Protein AF-A0A399ZVA6-F1 (afdb_monomer_lite)

Secondary structure (DSSP, 8-state):
---PPPTT-TTTT-B-GGG---SB-TT-PBPP-SS-B-SSS-------SS-SSS-HHHHHTSHHHH-SS-SSS-GGG-TTEEEEE-TTT--EEEEE--TT-EEEEEEEEPPP--SS--S-B-TT-EEEEEEESPPTT-EEEEEEEESS-----EEEEEE-SSTTS-SEEEE-B--SSSEEEE-SS-EEEEEETTSTTSTT---SSEEEEEEEEEB---PPPEEEES-S-----TTSEEEEEEEEE-SS--------SSSEEEE-SSSEEEEEEE-

Radius of gyration: 26.54 Å; chains: 1; bounding box: 73×37×78 Å

Sequence (275 aa):
MTHTLLLGSPAIDTVPAGQCVLASDQRGVARLQVNGCDSGAFELEASDEDNDGVDGSIEASAPNGGDGNYDDIPEAEQSNVTSLPNAINGAYVTVAAPDGVNLTAVEATEVPLLHDMPDASFPIGLVGFTIEGLTPGAAVDVILFLENAVDINSYYKYGRPNPAFPAMLYAFGYNGATGAEILSDRIILHLVDGLRGDDDLTANGTIVDPSGPALVTNTAPAVNTDNATVAANEGETATNSGTVSDVDGDAVVLSATKGTVTDHGDGTWSWSYDV

pLDDT: mean 90.62, std 9.47, range [41.31, 98.75]

Structure (mmCIF, N/CA/C/O backbone):
data_AF-A0A399ZVA6-F1
#
_entry.id   AF-A0A399ZVA6-F1
#
loop_
_atom_site.group_PDB
_atom_site.id
_atom_site.type_symbol
_atom_site.label_atom_id
_atom_site.label_alt_id
_atom_site.label_comp_id
_atom_site.label_asym_id
_atom_site.label_entity_id
_atom_site.label_seq_id
_atom_site.pdbx_PDB_ins_code
_atom_site.Cartn_x
_atom_site.Cartn_y
_atom_site.Cartn_z
_atom_site.occupancy
_atom_site.B_iso_or_equiv
_atom_site.auth_seq_id
_atom_site.auth_comp_id
_atom_site.auth_asym_id
_atom_site.auth_atom_id
_atom_site.pdbx_PDB_model_num
ATOM 1 N N . MET A 1 1 ? -32.491 6.690 30.728 1.00 41.31 1 MET A N 1
ATOM 2 C CA . MET A 1 1 ? -32.583 5.640 29.697 1.00 41.31 1 MET A CA 1
ATOM 3 C C . MET A 1 1 ? -32.536 6.333 28.352 1.00 41.31 1 MET A C 1
ATOM 5 O O . MET A 1 1 ? -33.563 6.798 27.872 1.00 41.31 1 MET A O 1
ATOM 9 N N . THR A 1 2 ? -31.333 6.527 27.828 1.00 45.00 2 THR A N 1
ATOM 10 C CA . THR A 1 2 ? -31.108 6.968 26.450 1.00 45.00 2 THR A CA 1
ATOM 11 C C . THR A 1 2 ? -31.565 5.833 25.539 1.00 45.00 2 THR A C 1
ATOM 13 O O . THR A 1 2 ? -31.083 4.715 25.665 1.00 45.00 2 THR A O 1
ATOM 16 N N . HIS A 1 3 ? -32.592 6.088 24.729 1.00 56.72 3 HIS A N 1
ATOM 17 C CA . HIS A 1 3 ? -33.032 5.168 23.681 1.00 56.72 3 HIS A CA 1
ATOM 18 C C . HIS A 1 3 ? -32.261 5.568 22.427 1.00 56.72 3 HIS A C 1
ATOM 20 O O . HIS A 1 3 ? -32.725 6.417 21.669 1.00 56.72 3 HIS A O 1
ATOM 26 N N . THR A 1 4 ? -31.045 5.051 22.285 1.00 62.50 4 THR A N 1
ATOM 27 C CA . THR A 1 4 ? -30.310 5.127 21.024 1.00 62.50 4 THR A CA 1
ATOM 28 C C . THR A 1 4 ? -31.082 4.354 19.956 1.00 62.50 4 THR A C 1
ATOM 30 O O . THR A 1 4 ? -31.790 3.387 20.260 1.00 62.50 4 THR A O 1
ATOM 33 N N . LEU A 1 5 ? -31.021 4.829 18.712 1.00 67.69 5 LEU A N 1
ATOM 34 C CA . LEU A 1 5 ? -31.514 4.062 17.574 1.00 67.69 5 LEU A CA 1
ATOM 35 C C . LEU A 1 5 ? -30.712 2.758 17.506 1.00 67.69 5 LEU A C 1
ATOM 37 O O . LEU A 1 5 ? -29.502 2.771 17.684 1.00 67.69 5 LEU A O 1
ATOM 41 N N . LEU A 1 6 ? -31.402 1.631 17.342 1.00 70.38 6 LEU A N 1
ATOM 42 C CA . LEU A 1 6 ? -30.753 0.336 17.149 1.00 70.38 6 LEU A CA 1
ATOM 43 C C . LEU A 1 6 ? -30.412 0.156 15.675 1.00 70.38 6 LEU A C 1
ATOM 45 O O . LEU A 1 6 ? -31.160 0.621 14.808 1.00 70.38 6 LEU A O 1
ATOM 49 N N . LEU A 1 7 ? -29.347 -0.593 15.408 1.00 65.44 7 LEU A N 1
ATOM 50 C CA . LEU A 1 7 ? -28.988 -0.999 14.059 1.00 65.44 7 LEU A CA 1
ATOM 51 C C . LEU A 1 7 ? -30.151 -1.710 13.352 1.00 65.44 7 LEU A C 1
ATOM 53 O O . LEU A 1 7 ? -30.878 -2.502 13.957 1.00 65.44 7 LEU A O 1
ATOM 57 N N . GLY A 1 8 ? -30.370 -1.379 12.076 1.00 65.94 8 GLY A N 1
ATOM 58 C CA . GLY A 1 8 ? -31.505 -1.883 11.292 1.00 65.94 8 GLY A CA 1
ATOM 59 C C . GLY A 1 8 ? -32.858 -1.248 11.638 1.00 65.94 8 GLY A C 1
ATOM 60 O O . GLY A 1 8 ? -33.901 -1.700 11.156 1.00 65.94 8 GLY A O 1
ATOM 61 N N . SER A 1 9 ? -32.876 -0.202 12.469 1.00 81.38 9 SER A N 1
ATOM 62 C CA . SER A 1 9 ? -34.084 0.576 12.720 1.00 81.38 9 SER A CA 1
ATOM 63 C C . SER A 1 9 ? -34.616 1.188 11.416 1.00 81.38 9 SER A C 1
ATOM 65 O O . SER A 1 9 ? -33.865 1.831 10.686 1.00 81.38 9 SER A O 1
ATOM 67 N N . PRO A 1 10 ? -35.933 1.105 11.146 1.00 84.56 10 PRO A N 1
ATOM 68 C CA . PRO A 1 10 ? -36.546 1.748 9.983 1.00 84.56 10 PRO A CA 1
ATOM 69 C C . PRO A 1 10 ? -36.554 3.279 10.079 1.00 84.56 10 PRO A C 1
ATOM 71 O O . PRO A 1 10 ? -37.108 3.929 9.201 1.00 84.56 10 PRO A O 1
ATOM 74 N N . ALA A 1 11 ? -36.037 3.838 11.175 1.00 85.62 11 ALA A N 1
ATOM 75 C CA . ALA A 1 11 ? -35.858 5.267 11.351 1.00 85.62 11 ALA A CA 1
ATOM 76 C C . ALA A 1 11 ? -34.491 5.770 10.863 1.00 85.62 11 ALA A C 1
ATOM 78 O O . ALA A 1 11 ? -34.333 6.990 10.803 1.00 85.62 11 ALA A O 1
ATOM 79 N N . ILE A 1 12 ? -33.555 4.873 10.523 1.00 83.19 12 ILE A N 1
ATOM 80 C CA . ILE A 1 12 ? -32.227 5.231 10.009 1.00 83.19 12 ILE A CA 1
ATOM 81 C C . ILE A 1 12 ? -32.348 5.764 8.573 1.00 83.19 12 ILE A C 1
ATOM 83 O O . ILE A 1 12 ? -33.129 5.220 7.785 1.00 83.19 12 ILE A O 1
ATOM 87 N N . ASP A 1 13 ? -31.646 6.858 8.260 1.00 82.50 13 ASP A N 1
ATOM 88 C CA . ASP A 1 13 ? -31.533 7.492 6.930 1.00 82.50 13 ASP A CA 1
ATOM 89 C C . ASP A 1 13 ? -32.870 7.741 6.207 1.00 82.50 13 ASP A C 1
ATOM 91 O O . ASP A 1 13 ? -32.973 7.811 4.980 1.00 82.50 13 ASP A O 1
ATOM 95 N N . THR A 1 14 ? -33.955 7.877 6.967 1.00 87.38 14 THR A N 1
ATOM 96 C CA . THR A 1 14 ? -35.305 7.959 6.393 1.00 87.38 14 THR A CA 1
ATOM 97 C C . THR A 1 14 ? -35.637 9.369 5.907 1.00 87.38 14 THR A C 1
ATOM 99 O O . THR A 1 14 ? -36.548 9.557 5.094 1.00 87.38 14 THR A O 1
ATOM 102 N N . VAL A 1 15 ? -34.931 10.384 6.411 1.00 86.69 15 VAL A N 1
ATOM 103 C CA . VAL A 1 15 ? -35.065 11.769 5.959 1.00 86.69 15 VAL A CA 1
ATOM 104 C C . VAL A 1 15 ? -34.001 12.026 4.891 1.00 86.69 15 VAL A C 1
ATOM 106 O O . VAL A 1 15 ? -32.817 11.937 5.196 1.00 86.69 15 VAL A O 1
ATOM 109 N N . PRO A 1 16 ? -34.371 12.383 3.648 1.00 86.88 16 PRO A N 1
ATOM 110 C CA . PRO A 1 16 ? -33.389 12.673 2.607 1.00 86.88 16 PRO A CA 1
ATOM 111 C C . PRO A 1 16 ? -32.442 13.809 3.010 1.00 86.88 16 PRO A C 1
ATOM 113 O O . PRO A 1 16 ? -32.896 14.798 3.584 1.00 86.88 16 PRO A O 1
ATOM 116 N N . ALA A 1 17 ? -31.172 13.726 2.606 1.00 81.19 17 ALA A N 1
ATOM 117 C CA . ALA A 1 17 ? -30.111 14.700 2.902 1.00 81.19 17 ALA A CA 1
ATOM 118 C C . ALA A 1 17 ? -30.551 16.178 2.807 1.00 81.19 17 ALA A C 1
ATOM 120 O O . ALA A 1 17 ? -30.389 16.962 3.740 1.00 81.19 17 ALA A O 1
ATOM 121 N N . GLY A 1 18 ? -31.206 16.562 1.702 1.00 80.88 18 GLY A N 1
ATOM 122 C CA . GLY A 1 18 ? -31.682 17.936 1.473 1.00 80.88 18 GLY A CA 1
ATOM 123 C C . GLY A 1 18 ? -32.837 18.396 2.379 1.00 80.88 18 GLY A C 1
ATOM 124 O O . GLY A 1 18 ? -33.259 19.549 2.296 1.00 80.88 18 GLY A O 1
ATOM 125 N N . GLN A 1 19 ? -33.374 17.506 3.214 1.00 86.44 19 GLN A N 1
ATOM 126 C CA . GLN A 1 19 ? -34.437 17.767 4.188 1.00 86.44 19 GLN A CA 1
ATOM 127 C C . GLN A 1 19 ? -33.953 17.669 5.642 1.00 86.44 19 GLN A C 1
ATOM 129 O O . GLN A 1 19 ? -34.747 17.859 6.567 1.00 86.44 19 GLN A O 1
ATOM 134 N N . CYS A 1 20 ? -32.655 17.458 5.860 1.00 83.19 20 CYS A N 1
ATOM 135 C CA . CYS A 1 20 ? -32.026 17.476 7.174 1.00 83.19 20 CYS A CA 1
ATOM 136 C C . CYS A 1 20 ? -31.851 18.919 7.665 1.00 83.19 20 CYS A C 1
ATOM 138 O O . CYS A 1 20 ? -30.785 19.522 7.609 1.00 83.19 20 CYS A O 1
ATOM 140 N N . VAL A 1 21 ? -32.957 19.512 8.118 1.00 82.81 21 VAL A N 1
ATOM 141 C CA . VAL A 1 21 ? -33.028 20.931 8.516 1.00 82.81 21 VAL A CA 1
ATOM 142 C C . VAL A 1 21 ? -32.307 21.246 9.830 1.00 82.81 21 VAL A C 1
ATOM 144 O O . VAL A 1 21 ? -32.057 22.415 10.120 1.00 82.81 21 VAL A O 1
ATOM 147 N N . LEU A 1 22 ? -31.984 20.229 10.632 1.00 82.75 22 LEU A N 1
ATOM 148 C CA . LEU A 1 22 ? -31.219 20.372 11.867 1.00 82.75 22 LEU A CA 1
ATOM 149 C C . LEU A 1 22 ? -29.807 19.834 11.650 1.00 82.75 22 LEU A C 1
ATOM 151 O O . LEU A 1 22 ? -29.635 18.700 11.214 1.00 82.75 22 LEU A O 1
ATOM 155 N N . ALA A 1 23 ? -28.808 20.649 11.987 1.00 78.25 23 ALA A N 1
ATOM 156 C CA . ALA A 1 23 ? -27.402 20.252 11.920 1.00 78.25 23 ALA A CA 1
ATOM 157 C C . ALA A 1 23 ? -27.015 19.272 13.038 1.00 78.25 23 ALA A C 1
ATOM 159 O O . ALA A 1 23 ? -26.020 18.565 12.918 1.00 78.25 23 ALA A O 1
ATOM 160 N N . SER A 1 24 ? -27.795 19.232 14.121 1.00 85.06 24 SER A N 1
ATOM 161 C CA . SER A 1 24 ? -27.537 18.363 15.263 1.00 85.06 24 SER A CA 1
ATOM 162 C C . SER A 1 24 ? -28.824 17.797 15.852 1.00 85.06 24 SER A C 1
ATOM 164 O O . SER A 1 24 ? -29.894 18.404 15.749 1.00 85.06 24 SER A O 1
ATOM 166 N N . ASP A 1 25 ? -28.715 16.633 16.478 1.00 84.00 25 ASP A N 1
ATOM 167 C CA . ASP A 1 25 ? -29.784 16.005 17.244 1.00 84.00 25 ASP A CA 1
ATOM 168 C C . ASP A 1 25 ? -29.951 16.642 18.646 1.00 84.00 25 ASP A C 1
ATOM 170 O O . ASP A 1 25 ? -29.286 17.621 18.995 1.00 84.00 25 ASP A O 1
ATOM 174 N N . GLN A 1 26 ? -30.853 16.113 19.481 1.00 84.50 26 GLN A N 1
ATOM 175 C CA . GLN A 1 26 ? -31.106 16.676 20.819 1.00 84.50 26 GLN A CA 1
ATOM 176 C C . GLN A 1 26 ? -29.949 16.524 21.823 1.00 84.50 26 GLN A C 1
ATOM 178 O O . GLN A 1 26 ? -29.992 17.154 22.882 1.00 84.50 26 GLN A O 1
ATOM 183 N N . ARG A 1 27 ? -28.929 15.714 21.521 1.00 83.31 27 ARG A N 1
ATOM 184 C CA . ARG A 1 27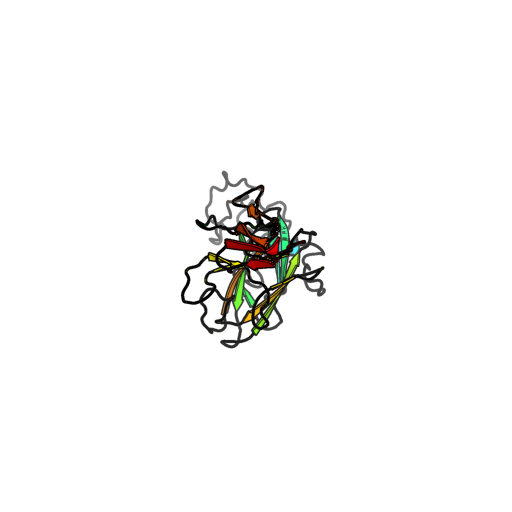 ? -27.690 15.593 22.309 1.00 83.31 27 ARG A CA 1
ATOM 185 C C . ARG A 1 27 ? -26.596 16.532 21.808 1.00 83.31 27 ARG A C 1
ATOM 187 O O . ARG A 1 27 ? -25.613 16.731 22.514 1.00 83.31 27 ARG A O 1
ATOM 194 N N . GLY A 1 28 ? -26.773 17.126 20.628 1.00 79.75 28 GLY A N 1
ATOM 195 C CA . GLY A 1 28 ? -25.739 17.899 19.949 1.00 79.75 28 GLY A CA 1
ATOM 196 C C . GLY A 1 28 ? -24.854 17.057 19.027 1.00 79.75 28 GLY A C 1
ATOM 197 O O . GLY A 1 28 ? -23.856 17.579 18.539 1.00 79.75 28 GLY A O 1
ATOM 198 N N . VAL A 1 29 ? -25.215 15.796 18.763 1.00 76.62 29 VAL A N 1
ATOM 199 C CA . VAL A 1 29 ? -24.542 14.952 17.763 1.00 76.62 29 VAL A CA 1
ATOM 200 C C . VAL A 1 29 ? -24.851 15.521 16.392 1.00 76.62 29 VAL A C 1
ATOM 202 O O . VAL A 1 29 ? -26.010 15.836 16.113 1.00 76.62 29 VAL A O 1
ATOM 205 N N . ALA A 1 30 ? -23.832 15.692 15.552 1.00 80.00 30 ALA A N 1
ATOM 206 C CA . ALA A 1 30 ? -24.035 16.141 14.184 1.00 80.00 30 ALA A CA 1
ATOM 207 C C . ALA A 1 30 ? -24.910 15.131 13.438 1.00 80.00 30 ALA A C 1
ATOM 209 O O . ALA A 1 30 ? -24.647 13.934 13.475 1.00 80.00 30 ALA A O 1
ATOM 210 N N . ARG A 1 31 ? -25.949 15.614 12.760 1.00 78.81 31 ARG A N 1
ATOM 211 C CA . ARG A 1 31 ? -26.713 14.749 11.864 1.00 78.81 31 ARG A CA 1
ATOM 212 C C . ARG A 1 31 ? -25.892 14.538 10.608 1.00 78.81 31 ARG A C 1
ATOM 214 O O . ARG A 1 31 ? -25.514 15.530 9.977 1.00 78.81 31 ARG A O 1
ATOM 221 N N . LEU A 1 32 ? -25.602 13.285 10.266 1.00 67.44 32 LEU A N 1
ATOM 222 C CA . LEU A 1 32 ? -25.032 12.963 8.964 1.00 67.44 32 LEU A CA 1
ATOM 223 C C . LEU A 1 32 ? -26.019 13.483 7.907 1.00 67.44 32 LEU A C 1
ATOM 225 O O . LEU A 1 32 ? -27.227 13.447 8.094 1.00 67.44 32 LEU A O 1
ATOM 229 N N . GLN A 1 33 ? -25.516 14.128 6.856 1.00 60.06 33 GLN A N 1
ATOM 230 C CA . GLN A 1 33 ? -26.361 14.691 5.786 1.00 60.06 33 GLN A CA 1
ATOM 231 C C . GLN A 1 33 ? -25.936 14.187 4.409 1.00 60.06 33 GLN A C 1
ATOM 233 O O . GLN A 1 33 ? -26.371 14.729 3.398 1.00 60.06 33 GLN A O 1
ATOM 238 N N . VAL A 1 34 ? -25.048 13.193 4.354 1.00 56.38 34 VAL A N 1
ATOM 239 C CA . VAL A 1 34 ? -24.498 12.692 3.090 1.00 56.38 34 VAL A CA 1
ATOM 240 C C . VAL A 1 34 ? -25.506 11.757 2.414 1.00 56.38 34 VAL A C 1
ATOM 242 O O . VAL A 1 34 ? -25.865 11.996 1.263 1.00 56.38 34 VAL A O 1
ATOM 245 N N . ASN A 1 35 ? -26.049 10.777 3.146 1.00 64.94 35 ASN A N 1
ATOM 246 C CA . ASN A 1 35 ? -27.039 9.818 2.628 1.00 64.94 35 ASN A CA 1
ATOM 247 C C . ASN A 1 35 ? -28.484 10.128 3.058 1.00 64.94 35 ASN A C 1
ATOM 249 O O . ASN A 1 35 ? -29.440 9.789 2.361 1.00 64.94 35 ASN A O 1
ATOM 253 N 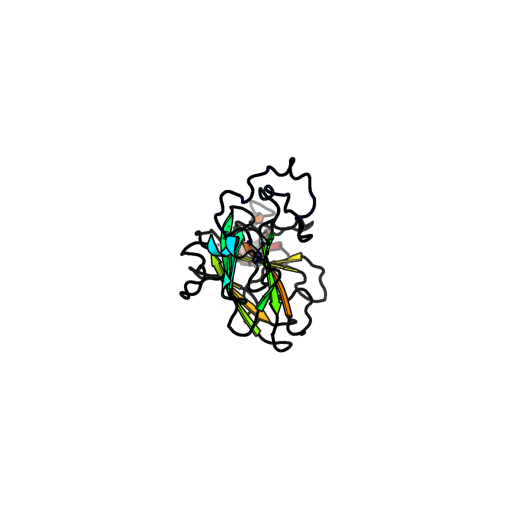N . GLY A 1 36 ? -28.645 10.852 4.157 1.00 77.94 36 GLY A N 1
ATOM 254 C CA . GLY A 1 36 ? -29.910 11.108 4.825 1.00 77.94 36 GLY A CA 1
ATOM 255 C C . GLY A 1 36 ? -29.626 11.456 6.277 1.00 77.94 36 GLY A C 1
ATOM 256 O O . GLY A 1 36 ? -28.464 11.529 6.653 1.00 77.94 36 GLY A O 1
ATOM 257 N N . CYS A 1 37 ? -30.670 11.720 7.050 1.00 83.94 37 CYS A N 1
ATOM 258 C CA . CYS A 1 37 ? -30.593 11.767 8.503 1.00 83.94 37 CYS A CA 1
ATOM 259 C C . CYS A 1 37 ? -31.727 10.953 9.109 1.00 83.94 37 CYS A C 1
ATOM 261 O O . CYS A 1 37 ? -32.762 10.683 8.475 1.00 83.94 37 CYS A O 1
ATOM 263 N N . ASP A 1 38 ? -31.559 10.614 10.376 1.00 86.56 38 ASP A N 1
ATOM 264 C CA . ASP A 1 38 ? -32.489 9.730 11.047 1.00 86.56 38 ASP A CA 1
ATOM 265 C C . ASP A 1 38 ? -33.781 10.444 11.426 1.00 86.56 38 ASP A C 1
ATOM 267 O O . ASP A 1 38 ? -33.829 11.607 11.863 1.00 86.56 38 ASP A O 1
ATOM 271 N N . SER A 1 39 ? -34.887 9.723 11.276 1.00 87.56 39 SER A N 1
ATOM 272 C CA . SER A 1 39 ? -36.184 10.217 11.709 1.00 87.56 39 SER A CA 1
ATOM 273 C C . SER A 1 39 ? -36.290 10.173 13.236 1.00 87.56 39 SER A C 1
ATOM 275 O O . SER A 1 39 ? -36.086 9.148 13.882 1.00 87.56 39 SER A O 1
ATOM 277 N N . GLY A 1 40 ? -36.652 11.307 13.837 1.00 85.12 40 GLY A N 1
ATOM 278 C CA . GLY A 1 40 ? -36.829 11.425 15.285 1.00 85.12 40 GLY A CA 1
ATOM 279 C C . GLY A 1 40 ? -35.868 12.416 15.929 1.00 85.12 40 GLY A C 1
ATOM 280 O O . GLY A 1 40 ? -35.341 13.305 15.271 1.00 85.12 40 GLY A O 1
ATOM 281 N N . ALA A 1 41 ? -35.714 12.320 17.250 1.00 85.62 41 ALA A N 1
ATOM 282 C CA . ALA A 1 41 ? -34.984 13.294 18.070 1.00 85.62 41 ALA A CA 1
ATOM 283 C C . ALA A 1 41 ? -33.477 13.018 18.188 1.00 85.62 41 ALA A C 1
ATOM 285 O O . ALA A 1 41 ? -32.727 13.915 18.576 1.00 85.62 41 ALA A O 1
ATOM 286 N N . PHE A 1 42 ? -33.059 11.799 17.863 1.00 83.06 42 PHE A N 1
ATOM 287 C CA . PHE A 1 42 ? -31.701 11.297 18.016 1.00 83.06 42 PHE A CA 1
ATOM 288 C C . PHE A 1 42 ? -31.214 10.795 16.667 1.00 83.06 42 PHE A C 1
ATOM 290 O O . PHE A 1 42 ? -32.005 10.193 15.946 1.00 83.06 42 PHE A O 1
ATOM 297 N N . GLU A 1 43 ? -29.956 11.077 16.357 1.00 80.38 43 GLU A N 1
ATOM 298 C CA . GLU A 1 43 ? -29.246 10.400 15.273 1.00 80.38 43 GLU A CA 1
ATOM 299 C C . GLU A 1 43 ? -28.683 9.073 15.802 1.00 80.38 43 GLU A C 1
ATOM 301 O O . GLU A 1 43 ? -28.338 8.975 16.985 1.00 80.38 43 GLU A O 1
ATOM 306 N N . LEU A 1 44 ? -28.593 8.040 14.979 1.00 75.62 44 LEU A N 1
ATOM 307 C CA . LEU A 1 44 ? -27.696 6.928 15.227 1.00 75.62 44 LEU A CA 1
ATOM 308 C C . LEU A 1 44 ? -26.300 7.547 15.287 1.00 75.62 44 LEU A C 1
ATOM 310 O O . LEU A 1 44 ? -25.839 8.178 14.339 1.00 75.62 44 LEU A O 1
ATOM 314 N N . GLU A 1 45 ? -25.685 7.479 16.464 1.00 65.62 45 GLU A N 1
ATOM 315 C CA . GLU A 1 45 ? -24.260 7.762 16.531 1.00 65.62 45 GLU A CA 1
ATOM 316 C C . GLU A 1 45 ? -23.588 6.628 15.781 1.00 65.62 45 GLU A C 1
ATOM 318 O O . GLU A 1 45 ? -23.968 5.474 15.998 1.00 65.62 45 GLU A O 1
ATOM 323 N N . ALA A 1 46 ? -22.654 6.977 14.895 1.00 60.97 46 ALA A N 1
ATOM 324 C CA . ALA A 1 46 ? -21.764 5.976 14.359 1.00 60.97 46 ALA A CA 1
ATOM 325 C C . ALA A 1 46 ? -21.149 5.246 15.561 1.00 60.97 46 ALA A C 1
ATOM 327 O O . ALA A 1 46 ? -20.582 5.889 16.454 1.00 60.97 46 ALA A O 1
ATOM 328 N N . SER A 1 47 ? -21.426 3.956 15.655 1.00 66.06 47 SER A N 1
ATOM 329 C CA . SER A 1 47 ? -20.946 3.107 16.728 1.00 66.06 47 SER A CA 1
ATOM 330 C C . SER A 1 47 ? -19.619 2.597 16.221 1.00 66.06 47 SER A C 1
ATOM 332 O O . SER A 1 47 ? -19.578 1.657 15.452 1.00 66.06 47 SER A O 1
ATOM 334 N N . ASP A 1 48 ? -18.564 3.344 16.498 1.00 76.31 48 ASP A N 1
ATOM 335 C CA . ASP A 1 48 ? -17.195 2.904 16.263 1.00 76.31 48 ASP A CA 1
ATOM 336 C C . ASP A 1 48 ? -16.707 2.385 17.622 1.00 76.31 48 ASP A C 1
ATOM 338 O O . ASP A 1 48 ? -16.151 3.127 18.443 1.00 76.31 48 ASP A O 1
ATOM 342 N N . GLU A 1 49 ? -17.146 1.169 17.974 1.00 77.25 49 GLU A N 1
ATOM 343 C CA . GLU A 1 49 ? -16.942 0.579 19.300 1.00 77.25 49 GLU A CA 1
ATOM 344 C C . GLU A 1 49 ? -15.463 0.462 19.678 1.00 77.25 49 GLU A C 1
ATOM 346 O O . GLU A 1 49 ? -15.119 0.574 20.865 1.00 77.25 49 GLU A O 1
ATOM 351 N N . ASP A 1 50 ? -14.600 0.256 18.692 1.00 80.62 50 ASP A N 1
ATOM 352 C CA . ASP A 1 50 ? -13.177 0.003 18.859 1.00 80.62 50 ASP A CA 1
ATOM 353 C C . ASP A 1 50 ? -12.276 1.177 18.424 1.00 80.62 50 ASP A C 1
ATOM 355 O O . ASP A 1 50 ? -11.112 1.226 18.830 1.00 80.62 50 ASP A O 1
ATOM 359 N N . ASN A 1 51 ? -12.862 2.230 17.845 1.00 87.75 51 ASN A N 1
ATOM 360 C CA . ASN A 1 51 ? -12.242 3.497 17.436 1.00 87.75 51 ASN A CA 1
ATOM 361 C C . ASN A 1 51 ? -11.233 3.345 16.296 1.00 87.75 51 ASN A C 1
ATOM 363 O O . ASN A 1 51 ? -10.239 4.087 16.247 1.00 87.75 51 ASN A O 1
ATOM 367 N N . ASP A 1 52 ? -11.474 2.404 15.390 1.00 89.00 52 ASP A N 1
ATOM 368 C CA . ASP A 1 52 ? -10.621 2.185 14.229 1.00 89.00 52 ASP A CA 1
ATOM 369 C C . ASP A 1 52 ? -10.885 3.183 13.081 1.00 89.00 52 ASP A C 1
ATOM 371 O O . ASP A 1 52 ? -10.060 3.345 12.174 1.00 89.00 52 ASP A O 1
ATOM 375 N N . GLY A 1 53 ? -11.965 3.964 13.179 1.00 90.19 53 GLY A N 1
ATOM 376 C CA . GLY A 1 53 ? -12.381 4.970 12.205 1.00 90.19 53 GLY A CA 1
ATOM 377 C C . GLY A 1 53 ? -13.486 4.512 11.251 1.00 90.19 53 GLY A C 1
ATOM 378 O O . GLY A 1 53 ? -13.945 5.329 10.442 1.00 90.19 53 GLY A O 1
ATOM 379 N N . VAL A 1 54 ? -13.937 3.263 11.345 1.00 91.31 54 VAL A N 1
ATOM 380 C CA . VAL A 1 54 ? -15.059 2.703 10.595 1.00 91.31 54 VAL A CA 1
ATOM 381 C C . VAL A 1 54 ? -16.241 2.497 11.539 1.00 91.31 54 VAL A C 1
ATOM 383 O O . VAL A 1 54 ? -16.122 2.171 12.707 1.00 91.31 54 VAL A O 1
ATOM 386 N N . ASP A 1 55 ? -17.440 2.775 11.037 1.00 89.12 55 ASP A N 1
ATOM 387 C CA . ASP A 1 55 ? -18.648 2.522 11.812 1.00 89.12 55 ASP A CA 1
ATOM 388 C C . ASP A 1 55 ? -18.919 1.011 11.879 1.00 89.12 55 ASP A C 1
ATOM 390 O O . ASP A 1 55 ? -19.043 0.365 10.838 1.00 89.12 55 ASP A O 1
ATOM 394 N N . GLY A 1 56 ? -19.129 0.461 13.070 1.00 84.69 56 GLY A N 1
ATOM 395 C CA . GLY A 1 56 ? -19.357 -0.963 13.305 1.00 84.69 56 GLY A CA 1
ATOM 396 C C . GLY A 1 56 ? -20.561 -1.537 12.553 1.00 84.69 56 GLY A C 1
ATOM 397 O O . GLY A 1 56 ? -20.654 -2.746 12.343 1.00 84.69 56 GLY A O 1
ATOM 398 N N . SER A 1 57 ? -21.493 -0.708 12.058 1.00 83.50 57 SER A N 1
ATOM 399 C CA . SER A 1 57 ? -22.544 -1.185 11.148 1.00 83.50 57 SER A CA 1
ATOM 400 C C . SER A 1 57 ? -22.056 -1.467 9.732 1.00 83.50 57 SER A C 1
ATOM 402 O O . SER A 1 57 ? -22.587 -2.363 9.062 1.00 83.50 57 SER A O 1
ATOM 404 N N . ILE A 1 58 ? -21.059 -0.710 9.274 1.00 91.06 58 ILE A N 1
ATOM 405 C CA . ILE A 1 58 ? -20.359 -0.947 8.015 1.00 91.06 58 ILE A CA 1
ATOM 406 C C . ILE A 1 58 ? -19.599 -2.261 8.136 1.00 91.06 58 ILE A C 1
ATOM 408 O O . ILE A 1 58 ? -19.733 -3.104 7.250 1.00 91.06 58 ILE A O 1
ATOM 412 N N . GLU A 1 59 ? -18.900 -2.475 9.242 1.00 92.12 59 GLU A N 1
ATOM 413 C CA . GLU A 1 59 ? -18.141 -3.701 9.489 1.00 92.12 59 GLU A CA 1
ATOM 414 C C . GLU A 1 59 ? -19.050 -4.921 9.635 1.00 92.12 59 GLU A C 1
ATOM 416 O O . GLU A 1 59 ? -18.867 -5.917 8.945 1.00 92.12 59 GLU A O 1
ATOM 421 N N . ALA A 1 60 ? -20.134 -4.820 10.410 1.00 90.31 60 ALA A N 1
ATOM 422 C CA . ALA A 1 60 ? -21.127 -5.890 10.541 1.00 90.31 60 ALA A CA 1
ATOM 423 C C . ALA A 1 60 ? -21.847 -6.229 9.219 1.00 90.31 60 ALA A C 1
ATOM 425 O O . ALA A 1 60 ? -22.485 -7.280 9.102 1.00 90.31 60 ALA A O 1
ATOM 426 N N . SER A 1 61 ? -21.787 -5.333 8.228 1.00 91.69 61 SER A N 1
ATOM 427 C CA . SER A 1 61 ? -22.308 -5.562 6.876 1.00 91.69 61 SER A CA 1
ATOM 428 C C . SER A 1 61 ? -21.296 -6.247 5.953 1.00 91.69 61 SER A C 1
ATOM 430 O O . SER A 1 61 ? -21.657 -6.612 4.827 1.00 91.69 61 SER A O 1
ATOM 432 N N . ALA A 1 62 ? -20.058 -6.447 6.412 1.00 91.88 62 ALA A N 1
ATOM 433 C CA . ALA A 1 62 ? -19.069 -7.221 5.692 1.00 91.88 62 ALA A CA 1
ATOM 434 C C . ALA A 1 62 ? -19.516 -8.697 5.561 1.00 91.88 62 ALA A C 1
ATOM 436 O O . ALA A 1 62 ? -20.358 -9.197 6.323 1.00 91.88 62 ALA A O 1
ATOM 437 N N . PRO A 1 63 ? -19.001 -9.411 4.549 1.00 91.56 63 PRO A N 1
ATOM 438 C CA . PRO A 1 63 ? -19.227 -10.839 4.359 1.00 91.56 63 PRO A CA 1
ATOM 439 C C . PRO A 1 63 ? -18.984 -11.684 5.615 1.00 91.56 63 PRO A C 1
ATOM 441 O O . PRO A 1 63 ? -18.383 -11.252 6.592 1.00 91.56 63 PRO A O 1
ATOM 444 N N . ASN A 1 64 ? -19.510 -12.911 5.592 1.00 91.88 64 ASN A N 1
ATOM 445 C CA . ASN A 1 64 ? -19.389 -13.888 6.685 1.00 91.88 64 ASN A CA 1
ATOM 446 C C . ASN A 1 64 ? -19.933 -13.424 8.050 1.00 91.88 64 ASN A C 1
ATOM 448 O O . ASN A 1 64 ? -19.728 -14.096 9.052 1.00 91.88 64 ASN A O 1
ATOM 452 N N . GLY A 1 65 ? -20.742 -12.360 8.066 1.00 88.94 65 GLY A N 1
ATOM 453 C CA . GLY A 1 65 ? -21.325 -11.816 9.292 1.00 88.94 65 GLY A CA 1
ATOM 454 C C . GLY A 1 65 ? -20.436 -10.781 9.973 1.00 88.94 65 GLY A C 1
ATOM 455 O O . GLY A 1 65 ? -20.524 -10.660 11.191 1.00 88.94 65 GLY A O 1
ATOM 456 N N . GLY A 1 66 ? -19.625 -10.055 9.198 1.00 92.44 66 GLY A N 1
ATOM 457 C CA . GLY A 1 66 ? -18.647 -9.113 9.728 1.00 92.44 66 GLY A CA 1
ATOM 458 C C . GLY A 1 66 ? -17.347 -9.780 10.163 1.00 92.44 66 GLY A C 1
ATOM 459 O O . GLY A 1 66 ? -16.782 -9.321 11.138 1.00 92.44 66 GLY A O 1
ATOM 460 N N . ASP A 1 67 ? -16.959 -10.889 9.522 1.00 94.31 67 ASP A N 1
ATOM 461 C CA . ASP A 1 67 ? -15.711 -11.632 9.788 1.00 94.31 67 ASP A CA 1
ATOM 462 C C . ASP A 1 67 ? -15.001 -11.904 8.445 1.00 94.31 67 ASP A C 1
ATOM 464 O O . ASP A 1 67 ? -15.100 -12.972 7.827 1.00 94.31 67 ASP A O 1
ATOM 468 N N . GLY A 1 68 ? -14.390 -10.862 7.898 1.00 94.25 68 GLY A N 1
ATOM 469 C CA . GLY A 1 68 ? -13.587 -10.891 6.686 1.00 94.25 68 GLY A CA 1
ATOM 470 C C . GLY A 1 68 ? -12.166 -11.434 6.871 1.00 94.25 68 GLY A C 1
ATOM 471 O O . GLY A 1 68 ? -11.547 -11.806 5.867 1.00 94.25 68 GLY A O 1
ATOM 472 N N . ASN A 1 69 ? -11.639 -11.529 8.100 1.00 94.88 69 ASN A N 1
ATOM 473 C CA . ASN A 1 69 ? -10.339 -12.167 8.366 1.00 94.88 69 ASN A CA 1
ATOM 474 C C . ASN A 1 69 ? -10.438 -13.687 8.664 1.00 94.88 69 ASN A C 1
ATOM 476 O O . ASN A 1 69 ? -9.415 -14.383 8.622 1.00 94.88 69 ASN A O 1
ATOM 480 N N . TYR A 1 70 ? -11.655 -14.210 8.849 1.00 94.25 70 TYR A N 1
ATOM 481 C CA . TYR A 1 70 ? -12.001 -15.615 9.084 1.00 94.25 70 TYR A CA 1
ATOM 482 C C . TYR A 1 70 ? -11.452 -16.192 10.399 1.00 94.25 70 TYR A C 1
ATOM 484 O O . TYR A 1 70 ? -11.019 -17.355 10.428 1.00 94.25 70 TYR A O 1
ATOM 492 N N . ASP A 1 71 ? -11.439 -15.402 11.473 1.00 94.62 71 ASP A N 1
ATOM 493 C CA . ASP A 1 71 ? -10.975 -15.825 12.801 1.00 94.62 71 ASP A CA 1
ATOM 494 C C . ASP A 1 71 ? -12.099 -16.161 13.807 1.00 94.62 71 ASP A C 1
ATOM 496 O O . ASP A 1 71 ? -11.810 -16.497 14.962 1.00 94.62 71 ASP A O 1
ATOM 500 N N . ASP A 1 72 ? -13.353 -16.197 13.339 1.00 94.00 72 ASP A N 1
ATOM 501 C CA . ASP A 1 72 ? -14.586 -16.433 14.103 1.00 94.00 72 ASP A CA 1
ATOM 502 C C . ASP A 1 72 ? -14.956 -15.297 15.088 1.00 94.00 72 ASP A C 1
ATOM 504 O O . ASP A 1 72 ? -15.841 -15.485 15.939 1.00 94.00 72 ASP A O 1
ATOM 508 N N . ILE A 1 73 ? -14.317 -14.128 14.998 1.00 91.69 73 ILE A N 1
ATOM 509 C CA . ILE A 1 73 ? -14.645 -12.928 15.774 1.00 91.69 73 ILE A CA 1
ATOM 510 C C . ILE A 1 73 ? -15.103 -11.832 14.799 1.00 91.69 73 ILE A C 1
ATOM 512 O O . ILE A 1 73 ? -14.462 -11.613 13.781 1.00 91.69 73 ILE A O 1
ATOM 516 N N . PRO A 1 74 ? -16.234 -11.150 15.061 1.00 91.81 74 PRO A N 1
ATOM 517 C CA . PRO A 1 74 ? -16.623 -10.019 14.233 1.00 91.81 74 PRO A CA 1
ATOM 518 C C . PRO A 1 74 ? -15.628 -8.860 14.352 1.00 91.81 74 PRO A C 1
ATOM 520 O O . PRO A 1 74 ? -15.246 -8.504 15.468 1.00 91.81 74 PRO A O 1
ATOM 523 N N . GLU A 1 75 ? -15.309 -8.218 13.229 1.00 91.94 75 GLU A N 1
ATOM 524 C CA . GLU A 1 75 ? -14.345 -7.114 13.160 1.00 91.94 75 GLU A CA 1
ATOM 525 C C . GLU A 1 75 ? -14.703 -5.950 14.086 1.00 91.94 75 GLU A C 1
ATOM 527 O O . GLU A 1 75 ? -13.845 -5.502 14.828 1.00 91.94 75 GLU A O 1
ATOM 532 N N . ALA A 1 76 ? -15.988 -5.593 14.203 1.00 87.62 76 ALA A N 1
ATOM 533 C CA . ALA A 1 76 ? -16.452 -4.540 15.121 1.00 87.62 76 ALA A CA 1
ATOM 534 C C . ALA A 1 76 ? -16.188 -4.823 16.624 1.00 87.62 76 ALA A C 1
ATOM 536 O O . ALA A 1 76 ? -16.508 -4.008 17.494 1.00 87.62 76 ALA A O 1
ATOM 537 N N . GLU A 1 77 ? -15.693 -6.017 16.974 1.00 88.19 77 GLU A N 1
ATOM 538 C CA . GLU A 1 77 ? -15.247 -6.378 18.325 1.00 88.19 77 GLU A CA 1
ATOM 539 C C . GLU A 1 77 ? -13.706 -6.387 18.465 1.00 88.19 77 GLU A C 1
ATOM 541 O O . GLU A 1 77 ? -13.190 -6.722 19.541 1.00 88.19 77 GLU A O 1
ATOM 546 N N . GLN A 1 78 ? -12.963 -6.023 17.414 1.00 92.44 78 GLN A N 1
ATOM 547 C CA . GLN A 1 78 ? -11.515 -6.170 17.282 1.00 92.44 78 GLN A CA 1
ATOM 548 C C . GLN A 1 78 ? -10.848 -4.875 16.797 1.00 92.44 78 GLN A C 1
ATOM 550 O O . GLN A 1 78 ? -10.634 -4.678 15.612 1.00 92.44 78 GLN A O 1
ATOM 555 N N . SER A 1 79 ? -10.280 -4.101 17.726 1.00 94.06 79 SER A N 1
ATOM 556 C CA . SER A 1 79 ? -9.554 -2.855 17.408 1.00 94.06 79 SER A CA 1
ATOM 557 C C . SER A 1 79 ? -8.325 -3.004 16.498 1.00 94.06 79 SER A C 1
ATOM 559 O O . SER A 1 79 ? -7.643 -2.022 16.211 1.00 94.06 79 SER A O 1
ATOM 561 N N . ASN A 1 80 ? -7.953 -4.223 16.116 1.00 96.38 80 ASN A N 1
ATOM 562 C CA . ASN A 1 80 ? -6.846 -4.548 15.224 1.00 96.38 80 ASN A CA 1
ATOM 563 C C . ASN A 1 80 ? -7.302 -5.173 13.899 1.00 96.38 80 ASN A C 1
ATOM 565 O O . ASN A 1 80 ? -6.438 -5.588 13.121 1.00 96.38 80 ASN A O 1
ATOM 569 N N . VAL A 1 81 ? -8.607 -5.269 13.640 1.00 97.69 81 VAL A N 1
ATOM 570 C CA . VAL A 1 81 ? -9.158 -5.843 12.414 1.00 97.69 81 VAL A CA 1
ATOM 571 C C . VAL A 1 81 ? -10.354 -5.016 11.960 1.00 97.69 81 VAL A C 1
ATOM 573 O O . VAL A 1 81 ? -11.336 -4.943 12.672 1.00 97.69 81 VAL A O 1
ATOM 576 N N . THR A 1 82 ? -10.285 -4.464 10.751 1.00 97.44 82 THR A N 1
ATOM 577 C CA . THR A 1 82 ? -11.302 -3.534 10.245 1.00 97.44 82 THR A CA 1
ATOM 578 C C . THR A 1 82 ? -11.787 -3.942 8.864 1.00 97.44 82 THR A C 1
ATOM 580 O O . THR A 1 82 ? -10.971 -4.148 7.955 1.00 97.44 82 THR A O 1
ATOM 583 N N . SER A 1 83 ? -13.103 -3.979 8.659 1.00 97.06 83 SER A N 1
ATOM 584 C CA . SER A 1 83 ? -13.726 -4.318 7.369 1.00 97.06 83 SER A CA 1
ATOM 585 C C . SER A 1 83 ? -14.507 -3.148 6.769 1.00 97.06 83 SER A C 1
ATOM 587 O O . SER A 1 83 ? -15.500 -2.688 7.324 1.00 97.06 83 SER A O 1
ATOM 589 N N . LEU A 1 84 ? -14.148 -2.711 5.557 1.00 97.06 84 LEU A N 1
ATOM 590 C CA . LEU A 1 84 ? -14.819 -1.588 4.887 1.00 97.06 84 LEU A CA 1
ATOM 591 C C . LEU A 1 84 ? -14.985 -1.768 3.366 1.00 97.06 84 LEU A C 1
ATOM 593 O O . LEU A 1 84 ? -14.168 -2.427 2.716 1.00 97.06 84 LEU A O 1
ATOM 597 N N . PRO A 1 85 ? -16.022 -1.163 2.751 1.00 97.50 85 PRO A N 1
ATOM 598 C CA . PRO A 1 85 ? -16.164 -1.104 1.301 1.00 97.50 85 PRO A CA 1
ATOM 599 C C . PRO A 1 85 ? -15.018 -0.324 0.655 1.00 97.50 85 PRO A C 1
ATOM 601 O O . PRO A 1 85 ? -14.713 0.800 1.051 1.00 97.50 85 PRO A O 1
ATOM 604 N N . ASN A 1 86 ? -14.432 -0.871 -0.407 1.00 96.94 86 ASN A N 1
ATOM 605 C CA . ASN A 1 86 ? -13.428 -0.148 -1.176 1.00 96.94 86 ASN A CA 1
ATOM 606 C C . ASN A 1 86 ? -14.031 1.011 -1.991 1.00 96.94 86 ASN A C 1
ATOM 608 O O . ASN A 1 86 ? -15.199 0.978 -2.389 1.00 96.94 86 ASN A O 1
ATOM 612 N N . ALA A 1 87 ? -13.197 1.999 -2.318 1.00 96.25 87 ALA A N 1
ATOM 613 C CA . ALA A 1 87 ? -13.628 3.249 -2.945 1.00 96.25 87 ALA A CA 1
ATOM 614 C C . ALA A 1 87 ? -14.068 3.123 -4.416 1.00 96.25 87 ALA A C 1
ATOM 616 O O . ALA A 1 87 ? -14.660 4.055 -4.953 1.00 96.25 87 ALA A O 1
ATOM 617 N N . ILE A 1 88 ? -13.783 2.001 -5.086 1.00 96.56 88 ILE A N 1
ATOM 618 C CA . ILE A 1 88 ? -13.988 1.861 -6.536 1.00 96.56 88 ILE A CA 1
ATOM 619 C C . ILE A 1 88 ? -15.277 1.116 -6.863 1.00 96.56 88 ILE A C 1
ATOM 621 O O . ILE A 1 88 ? -16.057 1.551 -7.710 1.00 96.56 88 ILE A O 1
ATOM 625 N N . ASN A 1 89 ? -15.494 -0.036 -6.233 1.00 93.44 89 ASN A N 1
ATOM 626 C CA . ASN A 1 89 ? -16.616 -0.917 -6.556 1.00 93.44 89 ASN A CA 1
ATOM 627 C C . ASN A 1 89 ? -17.468 -1.303 -5.337 1.00 93.44 89 ASN A C 1
ATOM 629 O O . ASN A 1 89 ? -18.470 -1.997 -5.508 1.00 93.44 89 ASN A O 1
ATOM 633 N N . GLY A 1 90 ? -17.098 -0.853 -4.133 1.00 94.88 90 GLY A N 1
ATOM 634 C CA . GLY A 1 90 ? -17.848 -1.100 -2.903 1.00 94.88 90 GLY A CA 1
ATOM 635 C C . GLY A 1 90 ? -17.785 -2.537 -2.377 1.00 94.88 90 GLY A C 1
ATOM 636 O O . GLY A 1 90 ? -18.472 -2.848 -1.410 1.00 94.88 90 GLY A O 1
ATOM 637 N N . ALA A 1 91 ? -16.992 -3.427 -2.981 1.00 95.94 91 ALA A N 1
ATOM 638 C CA . ALA A 1 91 ? -16.678 -4.714 -2.366 1.00 95.94 91 ALA A CA 1
ATOM 639 C C . ALA A 1 91 ? -15.844 -4.511 -1.095 1.00 95.94 91 ALA A C 1
ATOM 641 O O . ALA A 1 91 ? -15.024 -3.594 -1.027 1.00 95.94 91 ALA A O 1
ATOM 642 N N . TYR A 1 92 ? -16.025 -5.379 -0.110 1.00 96.75 92 TYR A N 1
ATOM 643 C CA . TYR A 1 92 ? -15.293 -5.271 1.144 1.00 96.75 92 TYR A CA 1
ATOM 644 C C . TYR A 1 92 ? -13.817 -5.647 0.988 1.00 96.75 92 TYR A C 1
ATOM 646 O O . TYR A 1 92 ? -13.452 -6.537 0.210 1.00 96.75 92 TYR A O 1
ATOM 654 N N . VAL A 1 93 ? -12.989 -4.934 1.742 1.00 97.81 93 VAL A N 1
ATOM 655 C CA . VAL A 1 93 ? -11.602 -5.262 2.060 1.00 97.81 93 VAL A CA 1
ATOM 656 C C . VAL A 1 93 ? -11.474 -5.280 3.578 1.00 97.81 93 VAL A C 1
ATOM 658 O O . VAL A 1 93 ? -12.058 -4.430 4.249 1.00 97.81 93 VAL A O 1
ATOM 661 N N . THR A 1 94 ? -10.715 -6.239 4.097 1.00 98.00 94 THR A N 1
ATOM 662 C CA . THR A 1 94 ? -10.432 -6.355 5.531 1.00 98.00 94 THR A CA 1
ATOM 663 C C . THR A 1 94 ? -8.953 -6.115 5.776 1.00 98.00 94 THR A C 1
ATOM 665 O O . THR A 1 94 ? -8.107 -6.714 5.104 1.00 98.00 94 THR A O 1
ATOM 668 N N . VAL A 1 95 ? -8.646 -5.233 6.724 1.00 98.44 95 VAL A N 1
ATOM 669 C CA . VAL A 1 95 ? -7.295 -4.928 7.203 1.00 98.44 95 VAL A CA 1
ATOM 670 C C . VAL A 1 95 ? -7.115 -5.623 8.543 1.00 98.44 95 VAL A C 1
ATOM 672 O O . VAL A 1 95 ? -7.849 -5.325 9.470 1.00 98.44 95 VAL A O 1
ATOM 675 N N . ALA A 1 96 ? -6.148 -6.530 8.664 1.00 98.38 96 ALA A N 1
ATOM 676 C CA . ALA A 1 96 ? -5.883 -7.259 9.901 1.00 98.38 96 ALA A CA 1
ATOM 677 C C . ALA A 1 96 ? -4.443 -7.032 10.374 1.00 98.38 96 ALA A C 1
ATOM 679 O O . ALA A 1 96 ? -3.483 -7.371 9.677 1.00 98.38 96 ALA A O 1
ATOM 680 N N . ALA A 1 97 ? -4.286 -6.491 11.575 1.00 98.25 97 ALA A N 1
ATOM 681 C CA . ALA A 1 97 ? -3.024 -6.350 12.289 1.00 98.25 97 ALA A CA 1
ATOM 682 C C . ALA A 1 97 ? -2.945 -7.380 13.438 1.00 98.25 97 ALA A C 1
ATOM 684 O O . ALA A 1 97 ? -3.969 -7.913 13.864 1.00 98.25 97 ALA A O 1
ATOM 685 N N . PRO A 1 98 ? -1.751 -7.719 13.955 1.00 97.38 98 PRO A N 1
ATOM 686 C CA . PRO A 1 98 ? -1.624 -8.688 15.041 1.00 97.38 98 PRO A CA 1
ATOM 687 C C . PRO A 1 98 ? -2.175 -8.152 16.368 1.00 97.38 98 PRO A C 1
ATOM 689 O O . PRO A 1 98 ? -2.219 -6.946 16.596 1.00 97.38 98 PRO A O 1
ATOM 692 N N . ASP A 1 99 ? -2.500 -9.058 17.291 1.00 95.12 99 ASP A N 1
ATOM 693 C CA . ASP A 1 99 ? -2.915 -8.688 18.646 1.00 95.12 99 ASP A CA 1
ATOM 694 C C . ASP A 1 99 ? -1.900 -7.762 19.339 1.00 95.12 99 ASP A C 1
ATOM 696 O O . ASP A 1 99 ? -0.683 -7.980 19.304 1.00 95.12 99 ASP A O 1
ATOM 700 N N . GLY A 1 100 ? -2.417 -6.778 20.077 1.00 93.62 100 GLY A N 1
ATOM 701 C CA . GLY A 1 100 ? -1.615 -5.871 20.901 1.00 93.62 100 GLY A CA 1
ATOM 702 C C . GLY A 1 100 ? -1.218 -4.560 20.222 1.00 93.62 100 GLY A C 1
ATOM 703 O O . GLY A 1 100 ? -0.557 -3.744 20.867 1.00 93.62 100 GLY A O 1
ATOM 704 N N . VAL A 1 101 ? -1.642 -4.342 18.977 1.00 96.75 101 VAL A N 1
ATOM 705 C CA . VAL A 1 101 ? -1.694 -3.018 18.337 1.00 96.75 101 VAL A CA 1
ATOM 706 C C . VAL A 1 101 ? -3.145 -2.625 18.078 1.00 96.75 101 VAL A C 1
ATOM 708 O O . VAL A 1 101 ? -4.032 -3.464 18.199 1.00 96.75 101 VAL A O 1
ATOM 711 N N . ASN A 1 102 ? -3.381 -1.361 17.738 1.00 96.25 102 ASN A N 1
ATOM 712 C CA . ASN A 1 102 ? -4.687 -0.898 17.274 1.00 96.25 102 ASN A CA 1
ATOM 713 C C . ASN A 1 102 ? -4.558 -0.345 15.859 1.00 96.25 102 ASN A C 1
ATOM 715 O O . ASN A 1 102 ? -3.555 0.304 15.546 1.00 96.25 102 ASN A O 1
ATOM 719 N N . LEU A 1 103 ? -5.573 -0.582 15.042 1.00 97.94 103 LEU A N 1
ATOM 720 C CA . LEU A 1 103 ? -5.832 0.176 13.834 1.00 97.94 103 LEU A CA 1
ATOM 721 C C . LEU A 1 103 ? -6.634 1.422 14.211 1.00 97.94 103 LEU A C 1
ATOM 723 O O . LEU A 1 103 ? -7.482 1.384 15.095 1.00 97.94 103 LEU A O 1
ATOM 727 N N . THR A 1 104 ? -6.315 2.542 13.578 1.00 96.50 104 THR A N 1
ATOM 728 C CA . THR A 1 104 ? -7.072 3.792 13.659 1.00 96.50 104 THR A CA 1
ATOM 729 C C . THR A 1 104 ? -7.069 4.477 12.300 1.00 96.50 104 THR A C 1
ATOM 731 O O . THR A 1 104 ? -6.200 4.219 11.462 1.00 96.50 104 THR A O 1
ATOM 734 N N . ALA A 1 105 ? -8.025 5.381 12.075 1.00 95.31 105 ALA A N 1
ATOM 735 C CA . ALA A 1 105 ? -8.158 6.122 10.821 1.00 95.31 105 ALA A CA 1
ATOM 736 C C . ALA A 1 105 ? -8.155 5.209 9.579 1.00 95.31 105 ALA A C 1
ATOM 738 O O . ALA A 1 105 ? -7.509 5.526 8.574 1.00 95.31 105 ALA A O 1
ATOM 739 N N . VAL A 1 106 ? -8.840 4.065 9.665 1.00 97.94 106 VAL A N 1
ATOM 740 C CA . VAL A 1 106 ? -9.005 3.165 8.530 1.00 97.94 106 VAL A CA 1
ATOM 741 C C . VAL A 1 106 ? -9.974 3.797 7.534 1.00 97.94 106 VAL A C 1
ATOM 743 O O . VAL A 1 106 ? -11.083 4.202 7.875 1.00 97.94 106 VAL A O 1
ATOM 746 N N . GLU A 1 107 ? -9.549 3.922 6.282 1.00 96.81 107 GLU A N 1
ATOM 747 C CA . GLU A 1 107 ? -10.347 4.539 5.226 1.00 96.81 107 GLU A CA 1
ATOM 748 C C . GLU A 1 107 ? -10.071 3.913 3.859 1.00 96.81 107 GLU A C 1
ATOM 750 O O . GLU A 1 107 ? -8.979 3.427 3.577 1.00 96.81 107 GLU A O 1
ATOM 755 N N . ALA A 1 108 ? -11.058 3.957 2.965 1.00 97.50 108 ALA A N 1
ATOM 756 C CA . ALA A 1 108 ? -10.882 3.594 1.566 1.00 97.50 108 ALA A CA 1
ATOM 757 C C . ALA A 1 108 ? -11.013 4.847 0.702 1.00 97.50 108 ALA A C 1
ATOM 759 O O . ALA A 1 108 ? -12.010 5.568 0.772 1.00 97.50 108 ALA A O 1
ATOM 760 N N . THR A 1 109 ? -10.018 5.104 -0.142 1.00 97.56 109 THR A N 1
ATOM 761 C CA . THR A 1 109 ? -9.966 6.302 -0.986 1.00 97.56 109 THR A CA 1
ATOM 762 C C . THR A 1 109 ? -9.655 5.955 -2.436 1.00 97.56 109 THR A C 1
ATOM 764 O O . THR A 1 109 ? -9.012 4.954 -2.753 1.00 97.56 109 THR A O 1
ATOM 767 N N . GLU A 1 110 ? -10.128 6.790 -3.359 1.00 96.62 110 GLU A N 1
ATOM 768 C CA . GLU A 1 110 ? -9.614 6.753 -4.725 1.00 96.62 110 GLU A CA 1
ATOM 769 C C . GLU A 1 110 ? -8.148 7.203 -4.741 1.00 96.62 110 GLU A C 1
ATOM 771 O O . GLU A 1 110 ? -7.705 7.995 -3.906 1.00 96.62 110 GLU A O 1
ATOM 776 N N . VAL A 1 111 ? -7.391 6.738 -5.733 1.00 94.50 111 VAL A N 1
ATOM 777 C CA . VAL A 1 111 ? -6.000 7.162 -5.901 1.00 94.50 111 VAL A CA 1
ATOM 778 C C . VAL A 1 111 ? -5.949 8.667 -6.199 1.00 94.50 111 VAL A C 1
ATOM 780 O O . VAL A 1 111 ? -6.593 9.112 -7.156 1.00 94.50 111 VAL A O 1
ATOM 783 N N . PRO A 1 112 ? -5.165 9.464 -5.447 1.00 91.06 112 PRO A N 1
ATOM 784 C CA . PRO A 1 112 ? -5.018 10.886 -5.723 1.00 91.06 112 PRO A CA 1
ATOM 785 C C . PRO A 1 112 ? -4.517 11.142 -7.147 1.00 91.06 112 PRO A C 1
ATOM 787 O O . PRO A 1 112 ? -3.617 10.461 -7.637 1.00 91.06 112 PRO A O 1
ATOM 790 N N . LEU A 1 113 ? -5.047 12.175 -7.805 1.00 89.69 113 LEU A N 1
ATOM 791 C CA . LEU A 1 113 ? -4.516 12.628 -9.090 1.00 89.69 113 LEU A CA 1
ATOM 792 C C . LEU A 1 113 ? -3.154 13.299 -8.875 1.00 89.69 113 LEU A C 1
ATOM 794 O O . LEU A 1 113 ? -3.078 14.442 -8.417 1.00 89.69 113 LEU A O 1
ATOM 798 N N . LEU A 1 114 ? -2.082 12.590 -9.220 1.00 87.88 114 LEU A N 1
ATOM 799 C CA . LEU A 1 114 ? -0.713 13.094 -9.150 1.00 87.88 114 LEU A CA 1
ATOM 800 C C . LEU A 1 114 ? -0.223 13.547 -10.528 1.00 87.88 114 LEU A C 1
ATOM 802 O O . LEU A 1 114 ? -0.762 13.160 -11.563 1.00 87.88 114 LEU A O 1
ATOM 806 N N . HIS A 1 115 ? 0.805 14.400 -10.540 1.00 80.88 115 HIS A N 1
ATOM 807 C CA . HIS A 1 115 ? 1.445 14.820 -11.789 1.00 80.88 115 HIS A CA 1
ATOM 808 C C . HIS A 1 115 ? 2.104 13.638 -12.508 1.00 80.88 115 HIS A C 1
ATOM 810 O O . HIS A 1 115 ? 1.932 13.487 -13.715 1.00 80.88 115 HIS A O 1
ATOM 816 N N . ASP A 1 116 ? 2.794 12.802 -11.731 1.00 84.06 116 ASP A N 1
ATOM 817 C CA . ASP A 1 116 ? 3.466 11.596 -12.190 1.00 84.06 116 ASP A CA 1
ATOM 818 C C . ASP A 1 116 ? 2.704 10.386 -11.641 1.00 84.06 116 ASP A C 1
ATOM 820 O O . ASP A 1 116 ? 2.829 10.033 -10.466 1.00 84.06 116 ASP A O 1
ATOM 824 N N . MET A 1 117 ? 1.866 9.788 -12.487 1.00 87.31 117 MET A N 1
ATOM 825 C CA . MET A 1 117 ? 1.152 8.549 -12.177 1.00 87.31 117 MET A CA 1
ATOM 826 C C . MET A 1 117 ? 1.930 7.355 -12.741 1.00 87.31 117 MET A C 1
ATOM 828 O O . MET A 1 117 ? 2.408 7.442 -13.875 1.00 87.31 117 MET A O 1
ATOM 832 N N . PRO A 1 118 ? 2.051 6.242 -11.997 1.00 88.31 118 PRO A N 1
ATOM 833 C CA . PRO A 1 118 ? 2.572 5.005 -12.566 1.00 88.31 118 PRO A CA 1
ATOM 834 C C . PRO A 1 118 ? 1.621 4.474 -13.648 1.00 88.31 118 PRO A C 1
ATOM 836 O O . PRO A 1 118 ? 0.413 4.715 -13.579 1.00 88.31 118 PRO A O 1
ATOM 839 N N . ASP A 1 119 ? 2.148 3.711 -14.609 1.00 87.81 119 ASP A N 1
ATOM 840 C CA . ASP A 1 119 ? 1.327 2.942 -15.555 1.00 87.81 119 ASP A CA 1
ATOM 841 C C . ASP A 1 119 ? 0.750 1.699 -14.857 1.00 87.81 119 ASP A C 1
ATOM 843 O O . ASP A 1 119 ? 1.186 0.562 -15.025 1.00 87.81 119 ASP A O 1
ATOM 847 N N . ALA A 1 120 ? -0.178 1.956 -13.941 1.00 91.06 120 ALA A N 1
ATOM 848 C CA . ALA A 1 120 ? -0.798 0.959 -13.093 1.00 91.06 120 ALA A CA 1
ATOM 849 C C . ALA A 1 120 ? -2.272 1.303 -12.893 1.00 91.06 120 ALA A C 1
ATOM 851 O O . ALA A 1 120 ? -2.656 2.468 -12.765 1.00 91.06 120 ALA A O 1
ATOM 852 N N . SER A 1 121 ? -3.106 0.271 -12.821 1.00 94.12 121 SER A N 1
ATOM 853 C CA . SER A 1 121 ? -4.508 0.410 -12.430 1.00 94.12 121 SER A CA 1
ATOM 854 C C . SER A 1 121 ? -4.707 -0.030 -10.984 1.00 94.12 121 SER A C 1
ATOM 856 O O . SER A 1 121 ? -4.057 -0.965 -10.522 1.00 94.12 121 SER A O 1
ATOM 858 N N . PHE A 1 122 ? -5.610 0.647 -10.277 1.00 96.31 122 PHE A N 1
ATOM 859 C CA . PHE A 1 122 ? -5.881 0.438 -8.854 1.00 96.31 122 PHE A CA 1
ATOM 860 C C . PHE A 1 122 ? -7.332 -0.012 -8.684 1.00 96.31 122 PHE A C 1
ATOM 862 O O . PHE A 1 122 ? -8.214 0.813 -8.442 1.00 96.31 122 PHE A O 1
ATOM 869 N N . PRO A 1 123 ? -7.615 -1.308 -8.878 1.00 96.06 123 PRO A N 1
ATOM 870 C CA . PRO A 1 123 ? -8.980 -1.817 -9.017 1.00 96.06 123 PRO A CA 1
ATOM 871 C C . PRO A 1 123 ? -9.852 -1.689 -7.757 1.00 96.06 123 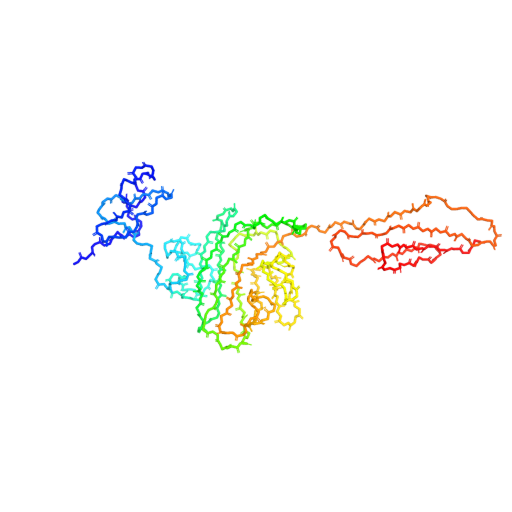PRO A C 1
ATOM 873 O O . PRO A 1 123 ? -11.070 -1.831 -7.862 1.00 96.06 123 PRO A O 1
ATOM 876 N N . ILE A 1 124 ? -9.249 -1.406 -6.595 1.00 96.69 124 ILE A N 1
ATOM 877 C CA . ILE A 1 124 ? -9.953 -1.126 -5.332 1.00 96.69 124 ILE A CA 1
ATOM 878 C C . ILE A 1 124 ? -9.589 0.242 -4.724 1.00 96.69 124 ILE A C 1
ATOM 880 O O . ILE A 1 124 ? -10.068 0.579 -3.648 1.00 96.69 124 ILE A O 1
ATOM 884 N N . GLY A 1 125 ? -8.768 1.048 -5.404 1.00 97.38 125 GLY A N 1
ATOM 885 C CA . GLY A 1 125 ? -8.241 2.297 -4.849 1.00 97.38 125 GLY A CA 1
ATOM 886 C C . GLY A 1 125 ? -7.121 2.053 -3.835 1.00 97.38 125 GLY A C 1
ATOM 887 O O . GLY A 1 125 ? -6.348 1.103 -3.981 1.00 97.38 125 GLY A O 1
ATOM 888 N N . LEU A 1 126 ? -7.018 2.935 -2.843 1.00 97.94 126 LEU A N 1
ATOM 889 C CA . LEU A 1 126 ? -6.105 2.821 -1.709 1.00 97.94 126 LEU A CA 1
ATOM 890 C C . LEU A 1 126 ? -6.896 2.559 -0.425 1.00 97.94 126 LEU A C 1
ATOM 892 O O . LEU A 1 126 ? -8.001 3.070 -0.249 1.00 97.94 126 LEU A O 1
ATOM 896 N N . VAL A 1 127 ? -6.288 1.804 0.477 1.00 98.12 127 VAL A N 1
ATOM 897 C CA . VAL A 1 127 ? -6.708 1.619 1.860 1.00 98.12 127 VAL A CA 1
ATOM 898 C C . VAL A 1 127 ? -5.712 2.370 2.741 1.00 98.12 127 VAL A C 1
ATOM 900 O O . VAL A 1 127 ? -4.510 2.107 2.693 1.00 98.12 127 VAL A O 1
ATOM 903 N N . GLY A 1 128 ? -6.220 3.364 3.460 1.00 97.31 128 GLY A N 1
ATOM 904 C CA . GLY A 1 128 ? -5.537 4.125 4.497 1.00 97.31 128 GLY A CA 1
ATOM 905 C C . GLY A 1 128 ? -5.737 3.467 5.854 1.00 97.31 128 GLY A C 1
ATOM 906 O O . GLY A 1 128 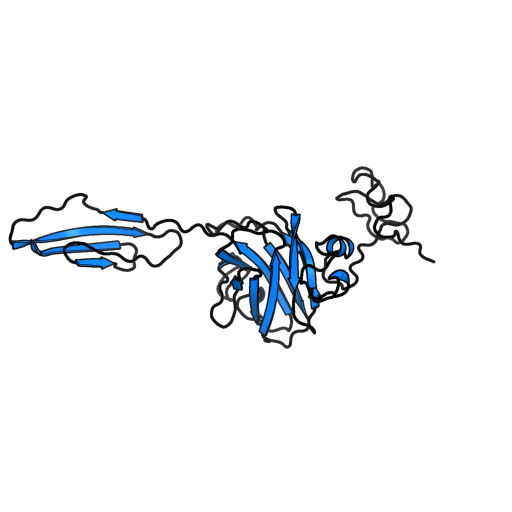? -6.835 3.003 6.129 1.00 97.31 128 GLY A O 1
ATOM 907 N N . PHE A 1 129 ? -4.703 3.425 6.687 1.00 97.94 129 PHE A N 1
ATOM 908 C CA . PHE A 1 129 ? -4.805 3.094 8.107 1.00 97.94 129 PHE A CA 1
ATOM 909 C C . PHE A 1 129 ? -3.622 3.671 8.888 1.00 97.94 129 PHE A C 1
ATOM 911 O O . PHE A 1 129 ? -2.567 3.998 8.333 1.00 97.94 129 PHE A O 1
ATOM 918 N N . THR A 1 130 ? -3.794 3.776 10.200 1.00 98.12 130 THR A N 1
ATOM 919 C CA . THR A 1 130 ? -2.743 4.067 11.170 1.00 98.12 130 THR A CA 1
ATOM 920 C C . THR A 1 130 ? -2.631 2.897 12.140 1.00 98.12 130 THR A C 1
ATOM 922 O O . THR A 1 130 ? -3.634 2.434 12.666 1.00 98.12 130 THR A O 1
ATOM 925 N N . ILE A 1 131 ? -1.418 2.404 12.382 1.00 98.44 131 ILE A N 1
ATOM 926 C CA . ILE A 1 131 ? -1.154 1.414 13.434 1.00 98.44 131 ILE A CA 1
ATOM 927 C C . ILE A 1 131 ? -0.628 2.158 14.651 1.00 98.44 131 ILE A C 1
ATOM 929 O O . ILE A 1 131 ? 0.340 2.901 14.524 1.00 98.44 131 ILE A O 1
ATOM 933 N N . GLU A 1 132 ? -1.194 1.917 15.828 1.00 97.62 132 GLU A N 1
ATOM 934 C CA . GLU A 1 132 ? -0.710 2.454 17.101 1.00 97.62 132 GLU A CA 1
ATOM 935 C C . GLU A 1 132 ? -0.326 1.344 18.089 1.00 97.62 132 GLU A C 1
ATOM 937 O O . GLU A 1 132 ? -0.803 0.213 18.018 1.00 97.62 132 GLU A O 1
ATOM 942 N N . GLY A 1 133 ? 0.526 1.680 19.063 1.00 95.94 133 GLY A N 1
ATOM 943 C CA . GLY A 1 133 ? 0.911 0.764 20.145 1.00 95.94 133 GLY A CA 1
ATOM 944 C C . GLY A 1 133 ? 2.180 -0.046 19.874 1.00 95.94 133 GLY A C 1
ATOM 945 O O . GLY A 1 133 ? 2.529 -0.929 20.661 1.00 95.94 133 GLY A O 1
ATOM 946 N N . LEU A 1 134 ? 2.915 0.270 18.806 1.00 98.12 134 LEU A N 1
ATOM 947 C CA . LEU A 1 134 ? 4.190 -0.374 18.514 1.00 98.12 134 LEU A CA 1
ATOM 948 C C . LEU A 1 134 ? 5.286 0.106 19.472 1.00 98.12 134 LEU A C 1
ATOM 950 O O . LEU A 1 134 ? 5.316 1.245 19.942 1.00 98.12 134 LEU A O 1
ATOM 954 N N . THR A 1 135 ? 6.261 -0.767 19.729 1.00 98.31 135 THR A N 1
ATOM 955 C CA . THR A 1 135 ? 7.553 -0.293 20.241 1.00 98.31 135 THR A CA 1
ATOM 956 C C . THR A 1 135 ? 8.244 0.499 19.127 1.00 98.31 135 THR A C 1
ATOM 958 O O . THR A 1 135 ? 8.314 -0.030 18.019 1.00 98.31 135 THR A O 1
ATOM 961 N N . PRO A 1 136 ? 8.804 1.697 19.390 1.00 98.50 136 PRO A N 1
ATOM 962 C CA . PRO A 1 136 ? 9.472 2.484 18.363 1.00 98.50 136 PRO A CA 1
ATOM 963 C C . PRO A 1 136 ? 10.508 1.685 17.560 1.00 98.50 136 PRO A C 1
ATOM 965 O O . PRO A 1 136 ? 11.461 1.148 18.136 1.00 98.50 136 PRO A O 1
ATOM 968 N N . GLY A 1 137 ? 10.326 1.606 16.243 1.00 98.12 137 GLY A N 1
ATOM 969 C CA . GLY A 1 137 ? 11.184 0.849 15.325 1.00 98.12 137 GLY A CA 1
ATOM 970 C C . GLY A 1 137 ? 10.838 -0.636 15.172 1.00 98.12 137 GLY A C 1
ATOM 971 O O . GLY A 1 137 ? 11.630 -1.385 14.595 1.00 98.12 137 GLY A O 1
ATOM 972 N N . ALA A 1 138 ? 9.715 -1.099 15.729 1.00 98.44 138 ALA A N 1
ATOM 973 C CA . ALA A 1 138 ? 9.285 -2.489 15.616 1.00 98.44 138 ALA A CA 1
ATOM 974 C C . ALA A 1 138 ? 8.767 -2.824 14.211 1.00 98.44 138 ALA A C 1
ATOM 976 O O . ALA A 1 138 ? 8.198 -1.982 13.517 1.00 98.44 138 ALA A O 1
ATOM 977 N N . ALA A 1 139 ? 8.957 -4.086 13.824 1.00 98.38 139 ALA A N 1
ATOM 978 C CA . ALA A 1 139 ? 8.325 -4.669 12.649 1.00 98.38 139 ALA A CA 1
ATOM 979 C C . ALA A 1 139 ? 6.903 -5.137 12.982 1.00 98.38 139 ALA A C 1
ATOM 981 O O . ALA A 1 139 ? 6.660 -5.621 14.091 1.00 98.38 139 ALA A O 1
ATOM 982 N N . VAL A 1 140 ? 6.003 -5.039 12.010 1.00 98.62 140 VAL A N 1
ATOM 983 C CA . VAL A 1 140 ? 4.627 -5.530 12.084 1.00 98.62 140 VAL A CA 1
ATOM 984 C C . VAL A 1 140 ? 4.197 -6.026 10.706 1.00 98.62 140 VAL A C 1
ATOM 986 O O . VAL A 1 140 ? 4.519 -5.405 9.692 1.00 98.62 140 VAL A O 1
ATOM 989 N N . ASP A 1 141 ? 3.479 -7.144 10.682 1.00 98.56 141 ASP A N 1
ATOM 990 C CA . ASP A 1 141 ? 2.855 -7.659 9.466 1.00 98.56 141 ASP A CA 1
ATOM 991 C C . ASP A 1 141 ? 1.367 -7.301 9.498 1.00 98.56 141 ASP A C 1
ATOM 993 O O . ASP A 1 141 ? 0.680 -7.643 10.457 1.00 98.56 141 ASP A O 1
ATOM 997 N N . VAL A 1 142 ? 0.874 -6.627 8.461 1.00 98.62 142 VAL A N 1
ATOM 998 C CA . VAL A 1 142 ? -0.562 -6.379 8.250 1.00 98.62 142 VAL A CA 1
ATOM 999 C C . VAL A 1 142 ? -1.040 -7.247 7.100 1.00 98.62 142 VAL A C 1
ATOM 1001 O O . VAL A 1 142 ? -0.348 -7.381 6.094 1.00 98.62 142 VAL A O 1
ATOM 1004 N N . ILE A 1 143 ? -2.214 -7.847 7.225 1.00 98.56 143 ILE A N 1
ATOM 1005 C CA . ILE A 1 143 ? -2.799 -8.697 6.193 1.00 98.56 143 ILE A CA 1
ATOM 1006 C C . ILE A 1 143 ? -4.004 -7.983 5.594 1.00 98.56 143 ILE A C 1
ATOM 1008 O O . ILE A 1 143 ? -4.872 -7.513 6.322 1.00 98.56 143 ILE A O 1
ATOM 1012 N N . LEU A 1 144 ? -4.065 -7.932 4.264 1.00 98.25 144 LEU A N 1
ATOM 1013 C CA . LEU A 1 144 ? -5.257 -7.516 3.537 1.00 98.25 144 LEU A CA 1
ATOM 1014 C C . LEU A 1 144 ? -5.970 -8.731 2.952 1.00 98.25 144 LEU A C 1
ATOM 1016 O O . LEU A 1 144 ? -5.371 -9.498 2.185 1.00 98.25 144 LEU A O 1
ATOM 1020 N N . PHE A 1 145 ? -7.256 -8.856 3.267 1.00 97.38 145 PHE A N 1
ATOM 1021 C CA . PHE A 1 145 ? -8.166 -9.823 2.660 1.00 97.38 145 PHE A CA 1
ATOM 1022 C C . PHE A 1 145 ? -9.077 -9.109 1.666 1.00 97.38 145 PHE A C 1
ATOM 1024 O O . PHE A 1 145 ? -9.691 -8.089 1.979 1.00 97.38 145 PHE A O 1
ATOM 1031 N N . LEU A 1 146 ? -9.139 -9.634 0.442 1.00 95.56 146 LEU A N 1
ATOM 1032 C CA . LEU A 1 146 ? -9.984 -9.099 -0.622 1.00 95.56 146 LEU A CA 1
ATOM 1033 C C . LEU A 1 146 ? -11.151 -10.058 -0.840 1.00 95.56 146 LEU A C 1
ATOM 1035 O O . LEU A 1 146 ? -10.930 -11.201 -1.235 1.00 95.56 146 LEU A O 1
ATOM 1039 N N . GLU A 1 147 ? -12.384 -9.600 -0.620 1.00 87.88 147 GLU A N 1
ATOM 1040 C CA . GLU A 1 147 ? -13.553 -10.487 -0.695 1.00 87.88 147 GLU A CA 1
ATOM 1041 C C . GLU A 1 147 ? -13.816 -11.004 -2.118 1.00 87.88 147 GLU A C 1
ATOM 1043 O O . GLU A 1 147 ? -14.222 -12.145 -2.336 1.00 87.88 147 GLU A O 1
ATOM 1048 N N . ASN A 1 148 ? -13.582 -10.158 -3.120 1.00 84.50 148 ASN A N 1
ATOM 1049 C CA . ASN A 1 148 ? -13.714 -10.543 -4.516 1.00 84.50 148 ASN A CA 1
ATOM 1050 C C . ASN A 1 148 ? -12.343 -10.800 -5.124 1.00 84.50 148 ASN A C 1
ATOM 1052 O O . ASN A 1 148 ? -11.381 -10.090 -4.843 1.00 84.50 148 ASN A O 1
ATOM 1056 N N . ALA A 1 149 ? -12.279 -11.771 -6.036 1.00 79.81 149 ALA A N 1
ATOM 1057 C CA . ALA A 1 149 ? -11.105 -11.938 -6.876 1.00 79.81 149 ALA A CA 1
ATOM 1058 C C . ALA A 1 149 ? -10.893 -10.660 -7.698 1.00 79.81 149 ALA A C 1
ATOM 1060 O O . ALA A 1 149 ? -11.743 -10.274 -8.506 1.00 79.81 149 ALA A O 1
ATOM 1061 N N . VAL A 1 150 ? -9.752 -10.018 -7.477 1.00 89.94 150 VAL A N 1
ATOM 1062 C CA . VAL A 1 150 ? -9.306 -8.849 -8.224 1.00 89.94 150 VAL A CA 1
ATOM 1063 C C . VAL A 1 150 ? -7.995 -9.207 -8.906 1.00 89.94 150 VAL A C 1
ATOM 1065 O O . VAL A 1 150 ? -7.077 -9.711 -8.262 1.00 89.94 150 VAL A O 1
ATOM 1068 N N . ASP A 1 151 ? -7.904 -8.953 -10.210 1.00 91.44 151 ASP A N 1
ATOM 1069 C CA . ASP A 1 151 ? -6.658 -9.146 -10.946 1.00 91.44 151 ASP A CA 1
ATOM 1070 C C . ASP A 1 151 ? -5.644 -8.092 -10.494 1.00 91.44 151 ASP A C 1
ATOM 1072 O O . ASP A 1 151 ? -5.807 -6.903 -10.766 1.00 91.44 151 ASP A O 1
ATOM 1076 N N . ILE A 1 152 ? -4.611 -8.533 -9.780 1.00 94.94 152 ILE A N 1
ATOM 1077 C CA . ILE A 1 152 ? -3.526 -7.705 -9.248 1.00 94.94 152 ILE A CA 1
ATOM 1078 C C . ILE A 1 152 ? -2.206 -8.458 -9.408 1.00 94.94 152 ILE A C 1
ATOM 1080 O O . ILE A 1 152 ? -2.167 -9.689 -9.403 1.00 94.94 152 ILE A O 1
ATOM 1084 N N . ASN A 1 153 ? -1.108 -7.729 -9.557 1.00 94.12 153 ASN A N 1
ATOM 1085 C CA . ASN A 1 153 ? 0.237 -8.316 -9.610 1.00 94.12 153 ASN A CA 1
ATOM 1086 C C . ASN A 1 153 ? 1.309 -7.437 -8.959 1.00 94.12 153 ASN A C 1
ATOM 1088 O O . ASN A 1 153 ? 2.477 -7.815 -8.926 1.00 94.12 153 ASN A O 1
ATOM 1092 N N . SER A 1 154 ? 0.915 -6.267 -8.465 1.00 95.94 154 SER A N 1
ATOM 1093 C CA . SER A 1 154 ? 1.787 -5.271 -7.866 1.00 95.94 154 SER A CA 1
ATOM 1094 C C . SER A 1 154 ? 1.092 -4.638 -6.667 1.00 95.94 154 SER A C 1
ATOM 1096 O O . SER A 1 154 ? -0.121 -4.751 -6.490 1.00 95.94 154 SER A O 1
ATOM 1098 N N . TYR A 1 155 ? 1.866 -3.956 -5.833 1.00 97.81 155 TYR A N 1
ATOM 1099 C CA . TYR A 1 155 ? 1.350 -3.215 -4.693 1.00 97.81 155 TYR A CA 1
ATOM 1100 C C . TYR A 1 155 ? 2.058 -1.871 -4.627 1.00 97.81 155 TYR A C 1
ATOM 1102 O O . TYR A 1 155 ? 3.272 -1.796 -4.844 1.00 97.81 155 TYR A O 1
ATOM 1110 N N . TYR A 1 156 ? 1.307 -0.812 -4.365 1.00 97.69 156 TYR A N 1
ATOM 1111 C CA . TYR A 1 156 ? 1.812 0.552 -4.369 1.00 97.69 156 TYR A CA 1
ATOM 1112 C C . TYR A 1 156 ? 1.476 1.235 -3.063 1.00 97.69 156 TYR A C 1
ATOM 1114 O O . TYR A 1 156 ? 0.412 1.034 -2.485 1.00 97.69 156 TYR A O 1
ATOM 1122 N N . LYS A 1 157 ? 2.390 2.093 -2.636 1.00 96.19 157 LYS A N 1
ATOM 1123 C CA . LYS A 1 157 ? 2.213 2.945 -1.474 1.00 96.19 157 LYS A CA 1
ATOM 1124 C C . LYS A 1 157 ? 2.138 4.395 -1.916 1.00 96.19 157 LYS A C 1
ATOM 1126 O O . LYS A 1 157 ? 2.908 4.801 -2.788 1.00 96.19 157 LYS A O 1
ATOM 1131 N N . TYR A 1 158 ? 1.236 5.163 -1.315 1.00 95.44 158 TYR A N 1
ATOM 1132 C CA . TYR A 1 158 ? 1.261 6.614 -1.392 1.00 95.44 158 TYR A CA 1
ATOM 1133 C C . TYR A 1 158 ? 1.991 7.167 -0.168 1.00 95.44 158 TYR A C 1
ATOM 1135 O O . TYR A 1 158 ? 1.647 6.857 0.966 1.00 95.44 158 TYR A O 1
ATOM 1143 N N . GLY A 1 159 ? 3.038 7.953 -0.398 1.00 93.50 159 GLY A N 1
ATOM 1144 C CA . GLY A 1 159 ? 3.812 8.556 0.682 1.00 93.50 159 GLY A CA 1
ATOM 1145 C C . GLY A 1 159 ? 5.266 8.763 0.305 1.00 93.50 159 GLY A C 1
ATOM 1146 O O . GLY A 1 159 ? 5.639 8.724 -0.873 1.00 93.50 159 GLY A O 1
ATOM 1147 N N . ARG A 1 160 ? 6.119 9.000 1.299 1.00 93.69 160 ARG A N 1
ATOM 1148 C CA . ARG A 1 160 ? 7.557 9.212 1.065 1.00 93.69 160 ARG A CA 1
ATOM 1149 C C . ARG A 1 160 ? 8.307 7.875 0.992 1.00 93.69 160 ARG A C 1
ATOM 1151 O O . ARG A 1 160 ? 8.362 7.158 1.986 1.00 93.69 160 ARG A O 1
ATOM 1158 N N . PRO A 1 161 ? 8.978 7.535 -0.128 1.00 92.50 161 PRO A N 1
ATOM 1159 C CA . PRO A 1 161 ? 9.755 6.295 -0.200 1.00 92.50 161 PRO A CA 1
ATOM 1160 C C . PRO A 1 161 ? 11.041 6.352 0.640 1.00 92.50 161 PRO A C 1
ATOM 1162 O O . PRO A 1 161 ? 11.565 5.315 1.043 1.00 92.50 161 PRO A O 1
ATOM 1165 N N . ASN A 1 162 ? 11.590 7.554 0.849 1.00 93.25 162 ASN A N 1
ATOM 1166 C CA . ASN A 1 162 ? 12.714 7.844 1.741 1.00 93.25 162 ASN A CA 1
ATOM 1167 C C . ASN A 1 162 ? 12.821 9.371 1.978 1.00 93.25 162 ASN A C 1
ATOM 1169 O O . ASN A 1 162 ? 12.150 10.148 1.287 1.00 93.25 162 ASN A O 1
ATOM 1173 N N . PRO A 1 163 ? 13.697 9.842 2.892 1.00 93.19 163 PRO A N 1
ATOM 1174 C CA . PRO A 1 163 ? 13.748 11.254 3.260 1.00 93.19 163 PRO A CA 1
ATOM 1175 C C . PRO A 1 163 ? 14.113 12.222 2.124 1.00 93.19 163 PRO A C 1
ATOM 1177 O O . PRO A 1 163 ? 13.830 13.414 2.239 1.00 93.19 163 PRO A O 1
ATOM 1180 N N . ALA A 1 164 ? 14.732 11.745 1.039 1.00 94.06 164 ALA A N 1
ATOM 1181 C CA . ALA A 1 164 ? 15.160 12.583 -0.080 1.00 94.06 164 ALA A CA 1
ATOM 1182 C C . ALA A 1 164 ? 14.041 12.905 -1.085 1.00 94.06 164 ALA A C 1
ATOM 1184 O O . ALA A 1 164 ? 14.243 13.763 -1.944 1.00 94.06 164 ALA A O 1
ATOM 1185 N N . PHE A 1 165 ? 12.882 12.247 -0.990 1.00 89.25 165 PHE A N 1
ATOM 1186 C CA . PHE A 1 165 ? 11.785 12.403 -1.944 1.00 89.25 165 PHE A CA 1
ATOM 1187 C C . PHE A 1 165 ? 10.525 12.986 -1.280 1.00 89.25 165 PHE A C 1
ATOM 1189 O O . PHE A 1 165 ? 10.292 12.764 -0.082 1.00 89.25 165 PHE A O 1
ATOM 1196 N N . PRO A 1 166 ? 9.713 13.750 -2.040 1.00 90.75 166 PRO A N 1
ATOM 1197 C CA . PRO A 1 166 ? 8.361 14.114 -1.626 1.00 90.75 166 PRO A CA 1
ATOM 1198 C C . PRO A 1 166 ? 7.430 12.890 -1.649 1.00 90.75 166 PRO A C 1
ATOM 1200 O O . PRO A 1 166 ? 7.819 11.816 -2.112 1.00 90.75 166 PRO A O 1
ATOM 1203 N N . ALA A 1 167 ? 6.200 13.068 -1.160 1.00 90.62 167 ALA A N 1
ATOM 1204 C CA . ALA A 1 167 ? 5.164 12.050 -1.279 1.00 90.62 167 ALA A CA 1
ATOM 1205 C C . ALA A 1 167 ? 4.850 11.760 -2.756 1.00 90.62 167 ALA A C 1
ATOM 1207 O O . ALA A 1 167 ? 4.721 12.681 -3.567 1.00 90.62 167 ALA A O 1
ATOM 1208 N N . MET A 1 168 ? 4.752 10.478 -3.094 1.00 91.75 168 MET A N 1
ATOM 1209 C CA . MET A 1 168 ? 4.442 9.969 -4.428 1.00 91.75 168 MET A CA 1
ATOM 1210 C C . MET A 1 168 ? 3.820 8.578 -4.319 1.00 91.75 168 MET A C 1
ATOM 1212 O O . MET A 1 168 ? 3.871 7.956 -3.259 1.00 91.75 168 MET A O 1
ATOM 1216 N N . LEU A 1 169 ? 3.283 8.069 -5.425 1.00 94.19 169 LEU A N 1
ATOM 1217 C CA . LEU A 1 169 ? 3.034 6.638 -5.559 1.00 94.19 169 LEU A CA 1
ATOM 1218 C C . LEU A 1 169 ? 4.340 5.933 -5.913 1.00 94.19 169 LEU A C 1
ATOM 1220 O O . LEU A 1 169 ? 5.024 6.325 -6.857 1.00 94.19 169 LEU A O 1
ATOM 1224 N N . TYR A 1 170 ? 4.679 4.882 -5.178 1.00 93.94 170 TYR A N 1
ATOM 1225 C CA . TYR A 1 170 ? 5.845 4.058 -5.475 1.00 93.94 170 TYR A CA 1
ATOM 1226 C C . TYR A 1 170 ? 5.537 2.576 -5.287 1.00 93.94 170 TYR A C 1
ATOM 1228 O O . TYR A 1 170 ? 4.747 2.195 -4.423 1.00 93.94 170 TYR A O 1
ATOM 1236 N N . ALA A 1 171 ? 6.185 1.739 -6.100 1.00 95.50 171 ALA A N 1
ATOM 1237 C CA . ALA A 1 171 ? 6.066 0.293 -5.989 1.00 95.50 171 ALA A CA 1
ATOM 1238 C C . ALA A 1 171 ? 6.599 -0.175 -4.627 1.00 95.50 171 ALA A C 1
ATOM 1240 O O . ALA A 1 171 ? 7.728 0.138 -4.230 1.00 95.50 171 ALA A O 1
ATOM 1241 N N . PHE A 1 172 ? 5.786 -0.946 -3.918 1.00 97.62 172 PHE A N 1
ATOM 1242 C CA . PHE A 1 172 ? 6.050 -1.400 -2.562 1.00 97.62 172 PHE A CA 1
ATOM 1243 C C . PHE A 1 172 ? 6.136 -2.925 -2.504 1.00 97.62 172 PHE A C 1
ATOM 1245 O O . PHE A 1 172 ? 5.529 -3.549 -1.652 1.00 97.62 172 PHE A O 1
ATOM 1252 N N . GLY A 1 173 ? 6.899 -3.544 -3.407 1.00 97.56 173 GLY A N 1
ATOM 1253 C CA . GLY A 1 173 ? 7.210 -4.977 -3.326 1.00 97.56 173 GLY A CA 1
ATOM 1254 C C . GLY A 1 173 ? 8.180 -5.302 -2.183 1.00 97.56 173 GLY A C 1
ATOM 1255 O O . GLY A 1 173 ? 9.063 -4.489 -1.857 1.00 97.56 173 GLY A O 1
ATOM 1256 N N . TYR A 1 174 ? 8.023 -6.485 -1.580 1.00 97.69 174 TYR A N 1
ATOM 1257 C CA . TYR A 1 174 ? 8.877 -6.963 -0.491 1.00 97.69 174 TYR A CA 1
ATOM 1258 C C . TYR A 1 174 ? 10.350 -7.056 -0.901 1.00 97.69 174 TYR A C 1
ATOM 1260 O O . TYR A 1 174 ? 10.708 -7.658 -1.912 1.00 97.69 174 TYR A O 1
ATOM 1268 N N . ASN A 1 175 ? 11.222 -6.438 -0.102 1.00 96.00 175 ASN A N 1
ATOM 1269 C CA . ASN A 1 175 ? 12.665 -6.376 -0.358 1.00 96.00 175 ASN A CA 1
ATOM 1270 C C . ASN A 1 175 ? 13.512 -7.157 0.666 1.00 96.00 175 ASN A C 1
ATOM 1272 O O . ASN A 1 175 ? 14.730 -6.976 0.710 1.00 96.00 175 ASN A O 1
ATOM 1276 N N . GLY A 1 176 ? 12.882 -7.983 1.507 1.00 95.88 176 GLY A N 1
ATOM 1277 C CA . GLY A 1 176 ? 13.530 -8.683 2.622 1.00 95.88 176 GLY A CA 1
ATOM 1278 C C . GLY A 1 176 ? 13.523 -7.923 3.954 1.00 95.88 176 GLY A C 1
ATOM 1279 O O . GLY A 1 176 ? 13.977 -8.470 4.956 1.00 95.88 176 GLY A O 1
ATOM 1280 N N . ALA A 1 177 ? 13.029 -6.681 3.982 1.00 96.56 177 ALA A N 1
ATOM 1281 C CA . ALA A 1 177 ? 12.828 -5.902 5.204 1.00 96.56 177 ALA A CA 1
ATOM 1282 C C . ALA A 1 177 ? 11.430 -5.271 5.263 1.00 96.56 177 ALA A C 1
ATOM 1284 O O . ALA A 1 177 ? 10.724 -5.471 6.242 1.00 96.56 177 ALA A O 1
ATOM 1285 N N . THR A 1 178 ? 11.025 -4.544 4.216 1.00 98.44 178 THR A N 1
ATOM 1286 C CA . THR A 1 178 ? 9.676 -3.970 4.095 1.00 98.44 178 THR A CA 1
ATOM 1287 C C . THR A 1 178 ? 9.102 -4.170 2.700 1.00 98.44 178 THR A C 1
ATOM 1289 O O . THR A 1 178 ? 9.846 -4.319 1.720 1.00 98.44 178 THR A O 1
ATOM 1292 N N . GLY A 1 179 ? 7.781 -4.129 2.585 1.00 98.19 179 GLY A N 1
ATOM 1293 C CA . GLY A 1 179 ? 7.054 -4.257 1.325 1.00 98.19 179 GLY A CA 1
ATOM 1294 C C . GLY A 1 179 ? 5.948 -5.300 1.396 1.00 98.19 179 GLY A C 1
ATOM 1295 O O . GLY A 1 179 ? 5.807 -6.007 2.386 1.00 98.19 179 GLY A O 1
ATOM 1296 N N . ALA A 1 180 ? 5.180 -5.388 0.323 1.00 98.62 180 ALA A N 1
ATOM 1297 C CA . ALA A 1 180 ? 4.071 -6.300 0.169 1.00 98.62 180 ALA A CA 1
ATOM 1298 C C . ALA A 1 180 ? 4.501 -7.624 -0.477 1.00 98.62 180 ALA A C 1
ATOM 1300 O O . ALA A 1 180 ? 5.245 -7.638 -1.467 1.00 98.62 180 ALA A O 1
ATOM 1301 N N . GLU A 1 181 ? 3.969 -8.721 0.049 1.00 98.06 181 GLU A N 1
ATOM 1302 C CA . GLU A 1 181 ? 3.934 -10.042 -0.568 1.00 98.06 181 GLU A CA 1
ATOM 1303 C C . GLU A 1 181 ? 2.494 -10.358 -0.987 1.00 98.06 181 GLU A C 1
ATOM 1305 O O . GLU A 1 181 ? 1.584 -10.399 -0.160 1.00 98.06 181 GLU A O 1
ATOM 1310 N N . ILE A 1 182 ? 2.273 -10.580 -2.284 1.00 97.12 182 ILE A N 1
ATOM 1311 C CA . ILE A 1 182 ? 0.954 -10.925 -2.827 1.00 97.12 182 ILE A CA 1
ATOM 1312 C C . ILE A 1 182 ? 0.850 -12.448 -2.903 1.00 97.12 182 ILE A C 1
ATOM 1314 O O . ILE A 1 182 ? 1.609 -13.095 -3.629 1.00 97.12 182 ILE A O 1
ATOM 1318 N N . LEU A 1 183 ? -0.093 -13.018 -2.155 1.00 95.38 183 LEU A N 1
ATOM 1319 C CA . LEU A 1 183 ? -0.430 -14.438 -2.173 1.00 95.38 183 LEU A CA 1
ATOM 1320 C C . LEU A 1 183 ? -1.757 -14.654 -2.912 1.00 95.38 183 LEU A C 1
ATOM 1322 O O . LEU A 1 183 ? -2.417 -13.713 -3.342 1.00 95.38 183 LEU A O 1
ATOM 1326 N N . SER A 1 184 ? -2.148 -15.916 -3.093 1.00 91.38 184 SER A N 1
ATOM 1327 C CA . SER A 1 184 ? -3.371 -16.266 -3.828 1.00 91.38 184 SER A CA 1
ATOM 1328 C C . SER A 1 184 ? -4.666 -15.825 -3.144 1.00 91.38 184 SER A C 1
ATOM 1330 O O . SER A 1 184 ? -5.679 -15.672 -3.815 1.00 91.38 184 SER A O 1
ATOM 1332 N N . ASP A 1 185 ? -4.642 -15.699 -1.821 1.00 92.25 185 ASP A N 1
ATOM 1333 C CA . ASP A 1 185 ? -5.804 -15.484 -0.954 1.00 92.25 185 ASP A CA 1
ATOM 1334 C C . ASP A 1 185 ? -5.726 -14.179 -0.149 1.00 92.25 185 ASP A C 1
ATOM 1336 O O . ASP A 1 185 ? -6.731 -13.743 0.399 1.00 92.25 185 ASP A O 1
ATOM 1340 N N . ARG A 1 186 ? -4.543 -13.563 -0.059 1.00 95.94 186 ARG A N 1
ATOM 1341 C CA . ARG A 1 186 ? -4.290 -12.383 0.775 1.00 95.94 186 ARG A CA 1
ATOM 1342 C C . ARG A 1 186 ? -3.041 -11.634 0.336 1.00 95.94 186 ARG A C 1
ATOM 1344 O O . ARG A 1 186 ? -2.207 -12.168 -0.397 1.00 95.94 186 ARG A O 1
ATOM 1351 N N . ILE A 1 187 ? -2.875 -10.424 0.847 1.00 98.50 187 ILE A N 1
ATOM 1352 C CA . ILE A 1 187 ? -1.653 -9.631 0.697 1.00 98.50 187 ILE A CA 1
ATOM 1353 C C . ILE A 1 187 ? -1.062 -9.426 2.088 1.00 98.50 187 ILE A C 1
ATOM 1355 O O . ILE A 1 187 ? -1.786 -9.045 3.001 1.00 98.50 187 ILE A O 1
ATOM 1359 N N . ILE A 1 188 ? 0.233 -9.675 2.258 1.00 98.56 188 ILE A N 1
ATOM 1360 C CA . ILE A 1 188 ? 0.948 -9.411 3.511 1.00 98.56 188 ILE A CA 1
ATOM 1361 C C . ILE A 1 188 ? 1.782 -8.150 3.322 1.00 98.56 188 ILE A C 1
ATOM 1363 O O . ILE A 1 188 ? 2.599 -8.083 2.408 1.00 98.56 188 ILE A O 1
ATOM 1367 N N . LEU A 1 189 ? 1.591 -7.155 4.178 1.00 98.75 189 LEU A N 1
ATOM 1368 C CA . LEU A 1 189 ? 2.382 -5.935 4.242 1.00 98.75 189 LEU A CA 1
ATOM 1369 C C . LEU A 1 189 ? 3.397 -6.068 5.372 1.00 98.75 189 LEU A C 1
ATOM 1371 O O . LEU A 1 189 ? 3.037 -6.019 6.544 1.00 98.75 189 LEU A O 1
ATOM 1375 N N . HIS A 1 190 ? 4.672 -6.196 5.015 1.00 98.69 190 HIS A N 1
ATOM 1376 C CA . HIS A 1 190 ? 5.773 -6.148 5.968 1.00 98.69 190 HIS A CA 1
ATOM 1377 C C . HIS A 1 190 ? 6.153 -4.689 6.214 1.00 98.69 190 HIS A C 1
ATOM 1379 O O . HIS A 1 190 ? 6.745 -4.032 5.345 1.00 98.69 190 HIS A O 1
ATOM 1385 N N . LEU A 1 191 ? 5.805 -4.176 7.390 1.00 98.50 191 LEU A N 1
ATOM 1386 C CA . LEU A 1 191 ? 6.027 -2.791 7.787 1.00 98.50 191 LEU A CA 1
ATOM 1387 C C . LEU A 1 191 ? 7.007 -2.727 8.960 1.00 98.50 191 LEU A C 1
ATOM 1389 O O . LEU A 1 191 ? 7.122 -3.648 9.766 1.00 98.50 191 LEU A O 1
ATOM 1393 N N . VAL A 1 192 ? 7.745 -1.624 9.045 1.00 98.44 192 VAL A N 1
ATOM 1394 C CA . VAL A 1 192 ? 8.620 -1.319 10.179 1.00 98.44 192 VAL A CA 1
ATOM 1395 C C . VAL A 1 192 ? 8.477 0.162 10.478 1.00 98.44 192 VAL A C 1
ATOM 1397 O O . VAL A 1 192 ? 8.691 0.985 9.586 1.00 98.44 192 VAL A O 1
ATOM 1400 N N . ASP A 1 193 ? 8.146 0.476 11.725 1.00 98.50 193 ASP A N 1
ATOM 1401 C CA . ASP A 1 193 ? 7.996 1.844 12.219 1.00 98.50 193 ASP A CA 1
ATOM 1402 C C . ASP A 1 193 ? 9.286 2.650 11.988 1.00 98.50 193 ASP A C 1
ATOM 1404 O O . ASP A 1 193 ? 10.392 2.243 12.365 1.00 98.50 193 ASP A O 1
ATOM 1408 N N . GLY A 1 194 ? 9.159 3.770 11.284 1.00 97.19 194 GLY A N 1
ATOM 1409 C CA . GLY A 1 194 ? 10.256 4.622 10.857 1.00 97.19 194 GLY A CA 1
ATOM 1410 C C . GLY A 1 194 ? 11.016 4.210 9.593 1.00 97.19 194 GLY A C 1
ATOM 1411 O O . GLY A 1 194 ? 12.033 4.837 9.282 1.00 97.19 194 GLY A O 1
ATOM 1412 N N . LEU A 1 195 ? 10.588 3.180 8.853 1.00 97.19 195 LEU A N 1
ATOM 1413 C CA . LEU A 1 195 ? 11.217 2.765 7.587 1.00 97.19 195 LEU A CA 1
ATOM 1414 C C . LEU A 1 195 ? 10.309 2.982 6.364 1.00 97.19 195 LEU A C 1
ATOM 1416 O O . LEU A 1 195 ? 9.196 3.480 6.453 1.00 97.19 195 LEU A O 1
ATOM 1420 N N . ARG A 1 196 ? 10.804 2.613 5.169 1.00 96.31 196 ARG A N 1
ATOM 1421 C CA . ARG A 1 196 ? 10.026 2.635 3.919 1.00 96.31 196 ARG A CA 1
ATOM 1422 C C . ARG A 1 196 ? 8.720 1.875 4.124 1.00 96.31 196 ARG A C 1
ATOM 1424 O O . ARG A 1 196 ? 8.768 0.668 4.364 1.00 96.31 196 ARG A O 1
ATOM 1431 N N . GLY A 1 197 ? 7.600 2.556 3.928 1.00 95.56 197 GLY A N 1
ATOM 1432 C CA . GLY A 1 197 ? 6.289 2.027 4.280 1.00 95.56 197 GLY A CA 1
ATOM 1433 C C . GLY A 1 197 ? 5.672 2.696 5.505 1.00 95.56 197 GLY A C 1
ATOM 1434 O O . GLY A 1 197 ? 4.569 2.334 5.865 1.00 95.56 197 GLY A O 1
ATOM 1435 N N . ASP A 1 198 ? 6.324 3.679 6.105 1.00 96.75 198 ASP A N 1
ATOM 1436 C CA . ASP A 1 198 ? 5.761 4.549 7.132 1.00 96.75 198 ASP A CA 1
ATOM 1437 C C . ASP A 1 198 ? 5.927 6.003 6.669 1.00 96.75 198 ASP A C 1
ATOM 1439 O O . ASP A 1 198 ? 7.044 6.423 6.355 1.00 96.75 198 ASP A O 1
ATOM 1443 N N . ASP A 1 199 ? 4.824 6.737 6.491 1.00 91.25 199 ASP A N 1
ATOM 1444 C CA . ASP A 1 199 ? 4.826 7.995 5.723 1.00 91.25 199 ASP A CA 1
ATOM 1445 C C . ASP A 1 199 ? 5.761 9.072 6.304 1.00 91.25 199 ASP A C 1
ATOM 1447 O O . ASP A 1 199 ? 6.408 9.824 5.559 1.00 91.25 199 ASP A O 1
ATOM 1451 N N . ASP A 1 200 ? 5.896 9.122 7.630 1.00 90.56 200 ASP A N 1
ATOM 1452 C CA . ASP A 1 200 ? 6.740 10.111 8.302 1.00 90.56 200 ASP A CA 1
ATOM 1453 C C . ASP A 1 200 ? 8.214 9.676 8.445 1.00 90.56 200 ASP A C 1
ATOM 1455 O O . ASP A 1 200 ? 9.087 10.522 8.693 1.00 90.56 200 ASP A O 1
ATOM 1459 N N . LEU A 1 201 ? 8.502 8.389 8.208 1.00 94.12 201 LEU A N 1
ATOM 1460 C CA . LEU A 1 201 ? 9.820 7.757 8.307 1.00 94.12 201 LEU A CA 1
ATOM 1461 C C . LEU A 1 201 ? 10.490 7.954 9.682 1.00 94.12 201 LEU A C 1
ATOM 1463 O O . LEU A 1 201 ? 11.720 8.064 9.771 1.00 94.12 201 LEU A O 1
ATOM 1467 N N . THR A 1 202 ? 9.702 8.036 10.755 1.00 96.31 202 THR A N 1
ATOM 1468 C CA . THR A 1 202 ? 10.154 8.260 12.129 1.00 96.31 202 THR A CA 1
ATOM 1469 C C . THR A 1 202 ? 9.710 7.134 13.051 1.00 96.31 202 THR A C 1
ATOM 1471 O O . THR A 1 202 ? 8.534 6.988 13.315 1.00 96.31 202 THR A O 1
ATOM 1474 N N . ALA A 1 203 ? 10.671 6.442 13.673 1.00 98.12 203 ALA A N 1
ATOM 1475 C CA . ALA A 1 203 ? 10.380 5.430 14.688 1.00 98.12 203 ALA A CA 1
ATOM 1476 C C . ALA A 1 203 ? 9.730 6.058 15.939 1.00 98.12 203 ALA A C 1
ATOM 1478 O O . ALA A 1 203 ? 10.441 6.571 16.817 1.00 98.12 203 ALA A O 1
ATOM 1479 N N . ASN A 1 204 ? 8.401 6.052 16.015 1.00 97.81 204 ASN A N 1
ATOM 1480 C CA . ASN A 1 204 ? 7.620 6.754 17.039 1.00 97.81 204 ASN A CA 1
ATOM 1481 C C . ASN A 1 204 ? 6.537 5.882 17.709 1.00 97.81 204 ASN A C 1
ATOM 1483 O O . ASN A 1 204 ? 5.879 6.352 18.639 1.00 97.81 204 ASN A O 1
ATOM 1487 N N . GLY A 1 205 ? 6.430 4.608 17.326 1.00 98.00 205 GLY A N 1
ATOM 1488 C CA . GLY A 1 205 ? 5.414 3.666 17.800 1.00 98.00 205 GLY A CA 1
ATOM 1489 C C . GLY A 1 205 ? 4.114 3.690 16.990 1.00 98.00 205 GLY A C 1
ATOM 1490 O O . GLY A 1 205 ? 3.147 3.036 17.395 1.00 98.00 205 GLY A O 1
ATOM 1491 N N . THR A 1 206 ? 4.100 4.412 15.871 1.00 98.19 206 THR A N 1
ATOM 1492 C CA . THR A 1 206 ? 2.961 4.589 14.976 1.00 98.19 206 THR A CA 1
ATOM 1493 C C . THR A 1 206 ? 3.398 4.365 13.530 1.00 98.19 206 THR A C 1
ATOM 1495 O O . THR A 1 206 ? 4.499 4.737 13.158 1.00 98.19 206 THR A O 1
ATOM 1498 N N . ILE A 1 207 ? 2.545 3.762 12.702 1.00 98.19 207 ILE A N 1
ATOM 1499 C CA . ILE A 1 207 ? 2.779 3.655 11.253 1.00 98.19 207 ILE A CA 1
ATOM 1500 C C . ILE A 1 207 ? 1.586 4.240 10.520 1.00 98.19 207 ILE A C 1
ATOM 1502 O O . ILE A 1 207 ? 0.467 3.812 10.782 1.00 98.19 207 ILE A O 1
ATOM 1506 N N . VAL A 1 208 ? 1.819 5.162 9.584 1.00 96.06 208 VAL A N 1
ATOM 1507 C CA . VAL A 1 208 ? 0.762 5.721 8.719 1.00 96.06 208 VAL A CA 1
ATOM 1508 C C . VAL A 1 208 ? 0.870 5.139 7.306 1.00 96.06 208 VAL A C 1
ATOM 1510 O O . VAL A 1 208 ? 1.923 5.211 6.659 1.00 96.06 208 VAL A O 1
ATOM 1513 N N . ASP A 1 209 ? -0.222 4.550 6.812 1.00 90.75 209 ASP A N 1
ATOM 1514 C CA . ASP A 1 209 ? -0.247 3.784 5.565 1.00 90.75 209 ASP A CA 1
ATOM 1515 C C . ASP A 1 209 ? -1.497 3.995 4.710 1.00 90.75 209 ASP A C 1
ATOM 1517 O O . ASP A 1 209 ? -2.476 3.281 4.884 1.00 90.75 209 ASP A O 1
ATOM 1521 N N . PRO A 1 210 ? -1.431 4.869 3.695 1.00 93.38 210 PRO A N 1
ATOM 1522 C CA . PRO A 1 210 ? -2.262 4.741 2.511 1.00 93.38 210 PRO A CA 1
ATOM 1523 C C . PRO A 1 210 ? -1.541 3.929 1.427 1.00 93.38 210 PRO A C 1
ATOM 1525 O O . PRO A 1 210 ? -0.541 4.360 0.835 1.00 93.38 210 PRO A O 1
ATOM 1528 N N . SER A 1 211 ? -2.077 2.756 1.106 1.00 97.38 211 SER A N 1
ATOM 1529 C CA . SER A 1 211 ? -1.535 1.885 0.064 1.00 97.38 211 SER A CA 1
ATOM 1530 C C . SER A 1 211 ? -2.608 1.038 -0.600 1.00 97.38 211 SER A C 1
ATOM 1532 O O . SER A 1 211 ? -3.746 0.989 -0.155 1.00 97.38 211 SER A O 1
ATOM 1534 N N . GLY A 1 212 ? -2.292 0.408 -1.725 1.00 97.38 212 GLY A N 1
ATOM 1535 C CA . GLY A 1 212 ? -3.280 -0.407 -2.410 1.00 97.38 212 GLY A CA 1
ATOM 1536 C C . GLY A 1 212 ? -2.683 -1.365 -3.427 1.00 97.38 212 GLY A C 1
ATOM 1537 O O . GLY A 1 212 ? -1.599 -1.119 -3.977 1.00 97.38 212 GLY A O 1
ATOM 1538 N N . PRO A 1 213 ? -3.393 -2.470 -3.697 1.00 97.62 213 PRO A N 1
ATOM 1539 C CA . PRO A 1 213 ? -2.999 -3.396 -4.730 1.00 97.62 213 PRO A CA 1
ATOM 1540 C C . PRO A 1 213 ? -3.249 -2.787 -6.107 1.00 97.62 213 PRO A C 1
ATOM 1542 O O . PRO A 1 213 ? -4.207 -2.045 -6.338 1.00 97.62 213 PRO A O 1
ATOM 1545 N N . ALA A 1 214 ? -2.370 -3.134 -7.034 1.00 96.88 214 ALA A N 1
ATOM 1546 C CA . ALA A 1 214 ? -2.384 -2.620 -8.383 1.00 96.88 214 ALA A CA 1
ATOM 1547 C C . ALA A 1 214 ? -2.184 -3.739 -9.403 1.00 96.88 214 ALA A C 1
ATOM 1549 O O . ALA A 1 214 ? -1.564 -4.777 -9.142 1.00 96.88 214 ALA A O 1
ATOM 1550 N N . LEU A 1 215 ? -2.680 -3.484 -10.604 1.00 94.94 215 LEU A N 1
ATOM 1551 C CA . LEU A 1 215 ? -2.374 -4.264 -11.786 1.00 94.94 215 LEU A CA 1
ATOM 1552 C C . LEU A 1 215 ? -1.504 -3.417 -12.707 1.00 94.94 215 LEU A C 1
ATOM 1554 O O . LEU A 1 215 ? -1.965 -2.410 -13.253 1.00 94.94 215 LEU A O 1
ATOM 1558 N N . VAL A 1 216 ? -0.259 -3.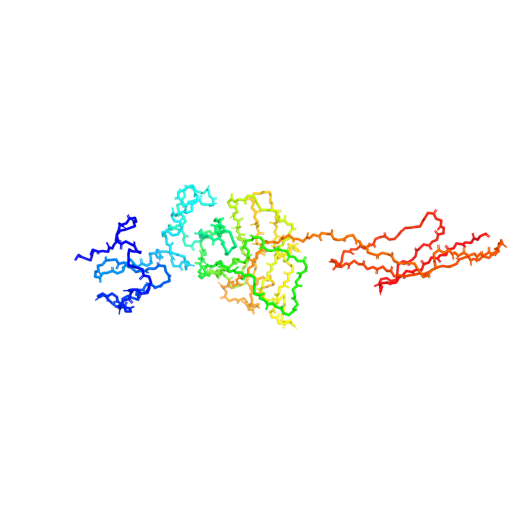854 -12.868 1.00 90.56 216 VAL A N 1
ATOM 1559 C CA . VAL A 1 216 ? 0.684 -3.338 -13.860 1.00 90.56 216 VAL A CA 1
ATOM 1560 C C . VAL A 1 216 ? 0.622 -4.263 -15.065 1.00 90.56 216 VAL A C 1
ATOM 1562 O O . VAL A 1 216 ? 0.838 -5.474 -14.952 1.00 90.56 216 VAL A O 1
ATOM 1565 N N . THR A 1 217 ? 0.285 -3.727 -16.230 1.00 82.12 217 THR A N 1
ATOM 1566 C CA . THR A 1 217 ? 0.299 -4.513 -17.463 1.00 82.12 217 THR A CA 1
ATOM 1567 C C . THR A 1 217 ? 1.683 -4.454 -18.074 1.00 82.12 217 THR A C 1
ATOM 1569 O O . THR A 1 217 ? 2.050 -3.427 -18.627 1.00 82.12 217 THR A O 1
ATOM 1572 N N . ASN A 1 218 ? 2.411 -5.570 -18.025 1.00 75.50 218 ASN A N 1
ATOM 1573 C CA . ASN A 1 218 ? 3.699 -5.688 -18.699 1.00 75.50 218 ASN A CA 1
ATOM 1574 C C . ASN A 1 218 ? 3.547 -5.396 -20.201 1.00 75.50 218 ASN A C 1
ATOM 1576 O O . ASN A 1 218 ? 2.924 -6.166 -20.948 1.00 75.50 218 ASN A O 1
ATOM 1580 N N . THR A 1 219 ? 4.167 -4.319 -20.643 1.00 77.19 219 THR A N 1
ATOM 1581 C CA . THR A 1 219 ? 4.247 -3.874 -22.022 1.00 77.19 219 THR A CA 1
ATOM 1582 C C . THR A 1 219 ? 5.526 -4.419 -22.639 1.00 77.19 219 THR A C 1
ATOM 1584 O O . THR A 1 219 ? 6.606 -4.319 -22.078 1.00 77.19 219 THR A O 1
ATOM 1587 N N . ALA A 1 220 ? 5.421 -5.032 -23.820 1.00 82.19 220 ALA A N 1
ATOM 1588 C CA . ALA A 1 220 ? 6.601 -5.585 -24.477 1.00 82.19 220 ALA A CA 1
ATOM 1589 C C . ALA A 1 220 ? 7.651 -4.487 -24.753 1.00 82.19 220 ALA A C 1
ATOM 1591 O O . ALA A 1 220 ? 7.278 -3.419 -25.256 1.00 82.19 220 ALA A O 1
ATOM 1592 N N . PRO A 1 221 ? 8.951 -4.761 -24.530 1.00 88.62 221 PRO A N 1
ATOM 1593 C CA . PRO A 1 221 ? 10.001 -3.795 -24.805 1.00 88.62 221 PRO A CA 1
ATOM 1594 C C . PRO A 1 221 ? 10.023 -3.428 -26.289 1.00 88.62 221 PRO A C 1
ATOM 1596 O O . PRO A 1 221 ? 9.882 -4.276 -27.179 1.00 88.62 221 PRO A O 1
ATOM 1599 N N . ALA A 1 222 ? 10.236 -2.148 -26.569 1.00 92.44 222 ALA A N 1
ATOM 1600 C CA . ALA A 1 222 ? 10.404 -1.636 -27.916 1.00 92.44 222 ALA A CA 1
ATOM 1601 C C . ALA A 1 222 ? 11.879 -1.713 -28.328 1.00 92.44 222 ALA A C 1
ATOM 1603 O O . ALA A 1 222 ? 12.763 -1.224 -27.625 1.00 92.44 222 ALA A O 1
ATOM 1604 N N . VAL A 1 223 ? 12.139 -2.290 -29.503 1.00 94.19 223 VAL A N 1
ATOM 1605 C CA . VAL A 1 223 ? 13.469 -2.328 -30.125 1.00 94.19 223 VAL A CA 1
ATOM 1606 C C . VAL A 1 223 ? 13.376 -1.699 -31.507 1.00 94.19 223 VAL A C 1
ATOM 1608 O O . VAL A 1 223 ? 12.621 -2.166 -32.359 1.00 94.19 223 VAL A O 1
ATOM 1611 N N . ASN A 1 224 ? 14.169 -0.659 -31.740 1.00 95.81 224 ASN A N 1
ATOM 1612 C CA . ASN A 1 224 ? 14.322 -0.026 -33.045 1.00 95.81 224 ASN A CA 1
ATOM 1613 C C . ASN A 1 224 ? 15.717 -0.280 -33.600 1.00 95.81 224 ASN A C 1
ATOM 1615 O O . ASN A 1 224 ? 16.678 -0.377 -32.845 1.00 95.81 224 ASN A O 1
ATOM 1619 N N . THR A 1 225 ? 15.819 -0.330 -34.927 1.00 96.50 225 THR A N 1
ATOM 1620 C CA . THR A 1 225 ? 17.075 -0.439 -35.683 1.00 96.50 225 THR A CA 1
ATOM 1621 C C . THR A 1 225 ? 17.276 0.816 -36.525 1.00 96.50 225 THR A C 1
ATOM 1623 O O . THR A 1 225 ? 16.352 1.207 -37.241 1.00 96.50 225 THR A O 1
ATOM 1626 N N . ASP A 1 226 ? 18.478 1.384 -36.535 1.00 96.56 226 ASP A N 1
ATOM 1627 C CA . ASP A 1 226 ? 18.806 2.561 -37.351 1.00 96.56 226 ASP A CA 1
ATOM 1628 C C . ASP A 1 226 ? 18.789 2.235 -38.849 1.00 96.56 226 ASP A C 1
ATOM 1630 O O . ASP A 1 226 ? 18.372 3.048 -39.674 1.00 96.56 226 ASP A O 1
ATOM 1634 N N . ASN A 1 227 ? 19.200 1.013 -39.205 1.00 95.69 227 ASN A N 1
ATOM 1635 C CA . ASN A 1 227 ? 19.174 0.517 -40.576 1.00 95.69 227 ASN A CA 1
ATOM 1636 C C . ASN A 1 227 ? 18.395 -0.797 -40.648 1.00 95.69 227 ASN A C 1
ATOM 1638 O O . ASN A 1 227 ? 18.790 -1.792 -40.041 1.00 95.69 227 ASN A O 1
ATOM 1642 N N . ALA A 1 228 ? 17.329 -0.828 -41.452 1.00 93.25 228 ALA A N 1
ATOM 1643 C CA . ALA A 1 228 ? 16.558 -2.051 -41.694 1.00 93.25 228 ALA A CA 1
ATOM 1644 C C . ALA A 1 228 ? 17.379 -3.128 -42.431 1.00 93.25 228 ALA A C 1
ATOM 1646 O O . ALA A 1 228 ? 17.113 -4.322 -42.306 1.00 93.25 228 ALA A O 1
ATOM 1647 N N . THR A 1 229 ? 18.385 -2.706 -43.203 1.00 93.31 229 THR A N 1
ATOM 1648 C CA . THR A 1 229 ? 19.321 -3.584 -43.912 1.0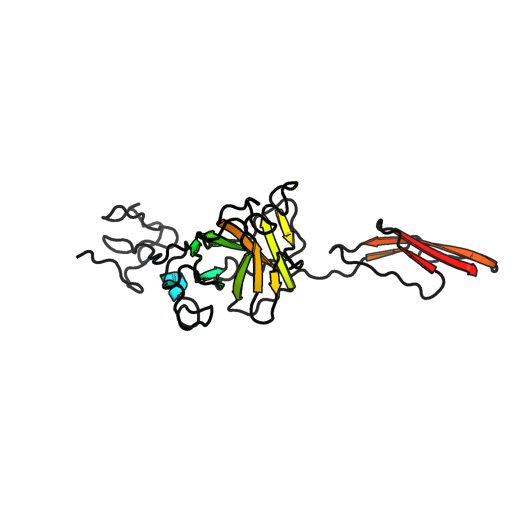0 93.31 229 THR A CA 1
ATOM 1649 C C . THR A 1 229 ? 20.719 -2.981 -43.896 1.00 93.31 229 THR A C 1
ATOM 1651 O O . THR A 1 229 ? 20.871 -1.798 -44.200 1.00 93.31 229 THR A O 1
ATOM 1654 N N . VAL A 1 230 ? 21.731 -3.806 -43.625 1.00 93.12 230 VAL A N 1
ATOM 1655 C CA . VAL A 1 230 ? 23.152 -3.435 -43.683 1.00 93.12 230 VAL A CA 1
ATOM 1656 C C . VAL A 1 230 ? 23.842 -4.304 -44.733 1.00 93.12 230 VAL A C 1
ATOM 1658 O O . VAL A 1 230 ? 23.603 -5.510 -44.787 1.00 93.12 230 VAL A O 1
ATOM 1661 N N . ALA A 1 231 ? 24.680 -3.693 -45.572 1.00 93.75 231 ALA A N 1
ATOM 1662 C CA . ALA A 1 231 ? 25.493 -4.382 -46.570 1.00 93.75 231 ALA A CA 1
ATOM 1663 C C . ALA A 1 231 ? 26.979 -4.096 -46.319 1.00 93.75 231 ALA A C 1
ATOM 1665 O O . ALA A 1 231 ? 27.346 -2.958 -46.037 1.00 93.75 231 ALA A O 1
ATOM 1666 N N . ALA A 1 232 ? 27.811 -5.124 -46.452 1.00 93.00 232 ALA A N 1
ATOM 1667 C CA . ALA A 1 232 ? 29.267 -5.046 -46.396 1.00 93.00 232 ALA A CA 1
ATOM 1668 C C . ALA A 1 232 ? 29.848 -6.010 -47.443 1.00 93.00 232 ALA A C 1
ATOM 1670 O O . ALA A 1 232 ? 29.175 -6.977 -47.820 1.00 93.00 232 ALA A O 1
ATOM 1671 N N . ASN A 1 233 ? 31.051 -5.738 -47.954 1.00 94.38 233 ASN A N 1
ATOM 1672 C CA . ASN A 1 233 ? 31.726 -6.679 -48.849 1.00 94.38 233 ASN A CA 1
ATOM 1673 C C . ASN A 1 233 ? 32.292 -7.863 -48.051 1.00 94.38 233 ASN A C 1
ATOM 1675 O O . ASN A 1 233 ? 32.509 -7.764 -46.846 1.00 94.38 233 ASN A O 1
ATOM 1679 N N . GLU A 1 234 ? 32.562 -8.979 -48.728 1.00 91.50 234 GLU A N 1
ATOM 1680 C CA . GLU A 1 234 ? 33.235 -10.124 -48.102 1.00 91.50 234 GLU A CA 1
ATOM 1681 C C . GLU A 1 234 ? 34.594 -9.705 -47.517 1.00 91.50 234 GLU A C 1
ATOM 1683 O O . GLU A 1 234 ? 35.400 -9.054 -48.193 1.00 91.50 234 GLU A O 1
ATOM 1688 N N . GLY A 1 235 ? 34.849 -10.089 -46.265 1.00 92.50 235 GLY A N 1
ATOM 1689 C CA . GLY A 1 235 ? 36.032 -9.699 -45.501 1.00 92.50 235 GLY A CA 1
ATOM 1690 C C . GLY A 1 235 ? 35.913 -8.362 -44.759 1.00 92.50 235 GLY A C 1
ATOM 1691 O O . GLY A 1 235 ? 36.889 -7.952 -44.128 1.00 92.50 235 GLY A O 1
ATOM 1692 N N . GLU A 1 236 ? 34.763 -7.681 -44.817 1.00 95.62 236 GLU A N 1
ATOM 1693 C CA . GLU A 1 236 ? 34.467 -6.473 -44.036 1.00 95.62 236 GLU A CA 1
ATOM 1694 C C . GLU A 1 236 ? 33.533 -6.776 -42.849 1.00 95.62 236 GLU A C 1
ATOM 1696 O O . GLU A 1 236 ? 32.750 -7.726 -42.861 1.00 95.62 236 GLU A O 1
ATOM 1701 N N . THR A 1 237 ? 33.582 -5.936 -41.814 1.00 95.69 237 THR A N 1
ATOM 1702 C CA . THR A 1 237 ? 32.654 -6.017 -40.678 1.00 95.69 237 THR A CA 1
ATOM 1703 C C . THR A 1 237 ? 31.398 -5.201 -40.975 1.00 95.69 237 THR A C 1
ATOM 1705 O O . THR A 1 237 ? 31.463 -3.981 -41.139 1.00 95.69 237 THR A O 1
ATOM 1708 N N . ALA A 1 238 ? 30.238 -5.853 -40.994 1.00 96.56 238 ALA A N 1
ATOM 1709 C CA . ALA A 1 238 ? 28.946 -5.178 -41.008 1.00 96.56 238 ALA A CA 1
ATOM 1710 C C . ALA A 1 238 ? 28.602 -4.678 -39.599 1.00 96.56 238 ALA A C 1
ATOM 1712 O O . ALA A 1 238 ? 28.798 -5.404 -38.623 1.00 96.56 238 ALA A O 1
ATOM 1713 N N . THR A 1 239 ? 28.058 -3.464 -39.486 1.00 96.94 239 THR A N 1
ATOM 1714 C CA . THR A 1 239 ? 27.624 -2.885 -38.207 1.00 96.94 239 THR A CA 1
ATOM 1715 C C . THR A 1 239 ? 26.224 -2.288 -38.297 1.00 96.94 239 THR A C 1
ATOM 1717 O O . THR A 1 239 ? 25.808 -1.795 -39.344 1.00 96.94 239 THR A O 1
ATOM 1720 N N . ASN A 1 240 ? 25.484 -2.341 -37.192 1.00 97.56 240 ASN A N 1
ATOM 1721 C CA . ASN A 1 240 ? 24.205 -1.657 -37.024 1.00 97.56 240 ASN A CA 1
ATOM 1722 C C . ASN A 1 240 ? 24.073 -1.160 -35.584 1.00 97.56 240 ASN A C 1
ATOM 1724 O O . ASN A 1 240 ? 24.803 -1.602 -34.696 1.00 97.56 240 ASN A O 1
ATOM 1728 N N . SER A 1 241 ? 23.119 -0.277 -35.353 1.00 97.50 241 SER A N 1
ATOM 1729 C CA . SER A 1 241 ? 22.773 0.230 -34.031 1.00 97.50 241 SER A CA 1
ATOM 1730 C C . SER A 1 241 ? 21.281 0.504 -33.956 1.00 97.50 241 SER A C 1
ATOM 1732 O O . SER A 1 241 ? 20.554 0.361 -34.947 1.00 97.50 241 SER A O 1
ATOM 1734 N N . GLY A 1 242 ? 20.823 0.876 -32.772 1.00 97.44 242 GLY A N 1
ATOM 1735 C CA . GLY A 1 242 ? 19.484 1.387 -32.579 1.00 97.44 242 GLY A CA 1
ATOM 1736 C C . GLY A 1 242 ? 19.195 1.645 -31.114 1.00 97.44 242 GLY A C 1
ATOM 1737 O O . GLY A 1 242 ? 20.109 1.790 -30.297 1.00 97.44 242 GLY A O 1
ATOM 1738 N N . THR A 1 243 ? 17.908 1.697 -30.791 1.00 96.81 243 THR A N 1
ATOM 1739 C CA . THR A 1 243 ? 17.437 1.946 -29.431 1.00 96.81 243 THR A CA 1
ATOM 1740 C C . THR A 1 243 ? 16.657 0.762 -28.891 1.00 96.81 243 THR A C 1
ATOM 1742 O O . THR A 1 243 ? 16.040 -0.004 -29.639 1.00 96.81 243 THR A O 1
ATOM 1745 N N . VAL A 1 244 ? 16.703 0.621 -27.575 1.00 95.06 244 VAL A N 1
ATOM 1746 C CA . VAL A 1 244 ? 15.900 -0.313 -26.797 1.00 95.06 244 VAL A CA 1
ATOM 1747 C C . VAL A 1 244 ? 15.285 0.455 -25.636 1.00 95.06 244 VAL A C 1
ATOM 1749 O O . VAL A 1 244 ? 15.950 1.270 -24.999 1.00 95.06 244 VAL A O 1
ATOM 1752 N N . SER A 1 245 ? 14.004 0.234 -25.387 1.00 89.94 245 SER A N 1
ATOM 1753 C CA . SER A 1 245 ? 13.304 0.842 -24.261 1.00 89.94 245 SER A CA 1
ATOM 1754 C C . SER A 1 245 ? 12.215 -0.085 -23.765 1.00 89.94 245 SER A C 1
ATOM 1756 O O . SER A 1 245 ? 11.462 -0.634 -24.568 1.00 89.94 245 SER A O 1
ATOM 1758 N N . ASP A 1 246 ? 12.095 -0.178 -22.454 1.00 86.19 246 ASP A N 1
ATOM 1759 C CA . ASP A 1 246 ? 10.974 -0.803 -21.778 1.00 86.19 246 ASP A CA 1
ATOM 1760 C C . ASP A 1 246 ? 10.277 0.279 -20.950 1.00 86.19 246 ASP A C 1
ATOM 1762 O O . ASP A 1 246 ? 10.949 1.047 -20.256 1.00 86.19 246 ASP A O 1
ATOM 1766 N N . VAL A 1 247 ? 8.962 0.421 -21.114 1.00 77.12 247 VAL A N 1
ATOM 1767 C CA . VAL A 1 247 ? 8.205 1.484 -20.432 1.00 77.12 247 VAL A CA 1
ATOM 1768 C C . VAL A 1 247 ? 7.982 1.162 -18.956 1.00 77.12 247 VAL A C 1
ATOM 1770 O O . VAL A 1 247 ? 7.858 2.091 -18.160 1.00 77.12 247 VAL A O 1
ATOM 1773 N N . ASP A 1 248 ? 8.017 -0.121 -18.594 1.00 74.25 248 ASP A N 1
ATOM 1774 C CA . ASP A 1 248 ? 7.859 -0.614 -17.226 1.00 74.25 248 ASP A CA 1
ATOM 1775 C C . ASP A 1 248 ? 9.203 -0.618 -16.476 1.00 74.25 248 ASP A C 1
ATOM 1777 O O . ASP A 1 248 ? 9.254 -0.716 -15.250 1.00 74.25 248 ASP A O 1
ATOM 1781 N N . GLY A 1 249 ? 10.309 -0.431 -17.207 1.00 71.31 249 GLY A N 1
ATOM 1782 C CA . GLY A 1 249 ? 11.665 -0.417 -16.661 1.00 71.31 249 GLY A CA 1
ATOM 1783 C C . GLY A 1 249 ? 12.234 -1.816 -16.432 1.00 71.31 249 GLY A C 1
ATOM 1784 O O . GLY A 1 249 ? 13.241 -1.957 -15.730 1.00 71.31 249 GLY A O 1
ATOM 1785 N N . ASP A 1 250 ? 11.615 -2.835 -17.029 1.00 78.75 250 ASP A N 1
ATOM 1786 C CA . ASP A 1 250 ? 12.076 -4.211 -16.944 1.00 78.75 250 ASP A CA 1
ATOM 1787 C C . ASP A 1 250 ? 13.419 -4.409 -17.657 1.00 78.75 250 ASP A C 1
ATOM 1789 O O . ASP A 1 250 ? 13.774 -3.743 -18.635 1.00 78.75 250 ASP A O 1
ATOM 1793 N N . ALA A 1 251 ? 14.207 -5.361 -17.151 1.00 80.56 251 ALA A N 1
ATOM 1794 C CA . ALA A 1 251 ? 15.490 -5.699 -17.748 1.00 80.56 251 ALA A CA 1
ATOM 1795 C C . ALA A 1 251 ? 15.287 -6.348 -19.127 1.00 80.56 251 ALA A C 1
ATOM 1797 O O . ALA A 1 251 ? 14.790 -7.470 -19.239 1.00 80.56 251 ALA A O 1
ATOM 1798 N N . VAL A 1 252 ? 15.749 -5.674 -20.181 1.00 87.75 252 VAL A N 1
ATOM 1799 C CA . VAL A 1 252 ? 15.690 -6.197 -21.550 1.00 87.75 252 VAL A CA 1
ATOM 1800 C C . VAL A 1 252 ? 16.937 -7.022 -21.862 1.00 87.75 252 VAL A C 1
ATOM 1802 O O . VAL A 1 252 ? 18.063 -6.612 -21.593 1.00 87.75 252 VAL A O 1
ATOM 1805 N N . VAL A 1 253 ? 16.753 -8.196 -22.473 1.00 90.06 253 VAL A N 1
ATOM 1806 C CA . VAL A 1 253 ? 17.859 -9.038 -22.953 1.00 90.06 253 VAL A CA 1
ATOM 1807 C C . VAL A 1 253 ? 17.875 -9.045 -24.477 1.00 90.06 253 VAL A C 1
ATOM 1809 O O . VAL A 1 253 ? 16.972 -9.583 -25.118 1.00 90.06 253 VAL A O 1
ATOM 1812 N N . LEU A 1 254 ? 18.934 -8.489 -25.068 1.00 92.62 254 LEU A N 1
ATOM 1813 C CA . LEU A 1 254 ? 19.147 -8.499 -26.515 1.00 92.62 254 LEU A CA 1
ATOM 1814 C C . LEU A 1 254 ? 19.917 -9.748 -26.957 1.00 92.62 254 LEU A C 1
ATOM 1816 O O . LEU A 1 254 ? 20.906 -10.147 -26.344 1.00 92.62 254 LEU A O 1
ATOM 1820 N N . SER A 1 255 ? 19.491 -10.351 -28.067 1.00 93.81 255 SER A N 1
ATOM 1821 C CA . SER A 1 255 ? 20.210 -11.456 -28.705 1.00 93.81 255 SER A CA 1
ATOM 1822 C C . SER A 1 255 ? 20.227 -11.297 -30.222 1.00 93.81 255 SER A C 1
ATOM 1824 O O . SER A 1 255 ? 19.303 -10.743 -30.816 1.00 93.81 255 SER A O 1
ATOM 1826 N N . ALA A 1 256 ? 21.296 -11.779 -30.854 1.00 94.62 256 ALA A N 1
ATOM 1827 C CA . ALA A 1 256 ? 21.440 -11.783 -32.302 1.00 94.62 256 ALA A CA 1
ATOM 1828 C C . ALA A 1 256 ? 21.650 -13.214 -32.798 1.00 94.62 256 ALA A C 1
ATOM 1830 O O . ALA A 1 256 ? 22.417 -13.985 -32.225 1.00 94.62 256 ALA A O 1
ATOM 1831 N N . THR A 1 257 ? 20.981 -13.574 -33.891 1.00 95.00 257 THR A N 1
ATOM 1832 C CA . THR A 1 257 ? 21.144 -14.897 -34.520 1.00 95.00 257 THR A CA 1
ATOM 1833 C C . THR A 1 257 ? 22.477 -15.034 -35.260 1.00 95.00 257 THR A C 1
ATOM 1835 O O . THR A 1 257 ? 22.939 -16.149 -35.499 1.00 95.00 257 THR A O 1
ATOM 1838 N N . LYS A 1 258 ? 23.096 -13.906 -35.625 1.00 92.56 258 LYS A N 1
ATOM 1839 C CA . LYS A 1 258 ? 24.430 -13.794 -36.221 1.00 92.56 258 LYS A CA 1
ATOM 1840 C C . LYS A 1 258 ? 25.140 -12.584 -35.644 1.00 92.56 258 LYS A C 1
ATOM 1842 O O . LYS A 1 258 ? 24.489 -11.580 -35.373 1.00 92.56 258 LYS A O 1
ATOM 1847 N N . GLY A 1 259 ? 26.461 -12.661 -35.545 1.00 95.31 259 GLY A N 1
ATOM 1848 C CA . GLY A 1 259 ? 27.258 -11.577 -34.988 1.00 95.31 259 GLY A CA 1
ATOM 1849 C C . GLY A 1 259 ? 27.064 -11.411 -33.486 1.00 95.31 259 GLY A C 1
ATOM 1850 O O . GLY A 1 259 ? 26.566 -12.306 -32.803 1.00 95.31 259 GLY A O 1
ATOM 1851 N N . THR A 1 260 ? 27.469 -10.250 -32.998 1.00 97.00 260 THR A N 1
ATOM 1852 C CA . THR A 1 260 ? 27.449 -9.886 -31.585 1.00 97.00 260 THR A CA 1
ATOM 1853 C C . THR A 1 260 ? 26.588 -8.648 -31.421 1.00 97.00 260 THR A C 1
ATOM 1855 O O . THR A 1 260 ? 26.837 -7.645 -32.084 1.00 97.00 260 THR A O 1
ATOM 1858 N N . VAL A 1 261 ? 25.592 -8.712 -30.538 1.00 97.62 261 VAL A N 1
ATOM 1859 C CA . VAL A 1 261 ? 24.839 -7.540 -30.074 1.00 97.62 261 VAL A CA 1
ATOM 1860 C C . VAL A 1 261 ? 25.345 -7.136 -28.693 1.00 97.62 261 VAL A C 1
ATOM 1862 O O . VAL A 1 261 ? 25.649 -7.997 -27.869 1.00 97.62 261 VAL A O 1
ATOM 1865 N N . THR A 1 262 ? 25.468 -5.836 -28.461 1.00 96.75 262 THR A N 1
ATOM 1866 C CA . THR A 1 262 ? 25.870 -5.241 -27.186 1.00 96.75 262 THR A CA 1
ATOM 1867 C C . THR A 1 262 ? 24.809 -4.232 -26.776 1.00 96.75 262 THR A C 1
ATOM 1869 O O . THR A 1 262 ? 24.552 -3.284 -27.514 1.00 96.75 262 THR A O 1
ATOM 1872 N N . ASP A 1 263 ? 24.209 -4.442 -25.608 1.00 94.81 263 ASP A N 1
ATOM 1873 C CA . ASP A 1 263 ? 23.411 -3.431 -24.916 1.00 94.81 263 ASP A CA 1
ATOM 1874 C C . ASP A 1 263 ? 24.355 -2.505 -24.137 1.00 94.81 263 ASP A C 1
ATOM 1876 O O . ASP A 1 263 ? 25.251 -2.976 -23.428 1.00 94.81 263 ASP A O 1
ATOM 1880 N N . HIS A 1 264 ? 24.196 -1.195 -24.303 1.00 94.38 264 HIS A N 1
ATOM 1881 C CA . HIS A 1 264 ? 25.024 -0.192 -23.640 1.00 94.38 264 HIS A CA 1
ATOM 1882 C C . HIS A 1 264 ? 24.472 0.241 -22.275 1.00 94.38 264 HIS A C 1
ATOM 1884 O O . HIS A 1 264 ? 25.178 0.922 -21.529 1.00 94.38 264 HIS A O 1
ATOM 1890 N N . GLY A 1 265 ? 23.253 -0.176 -21.917 1.00 89.00 265 GLY A N 1
ATOM 1891 C CA . GLY A 1 265 ? 22.609 0.165 -20.646 1.00 89.00 265 GLY A CA 1
ATOM 1892 C C . GLY A 1 265 ? 22.152 1.624 -20.549 1.00 89.00 265 GLY A C 1
ATOM 1893 O O . GLY A 1 265 ? 21.808 2.088 -19.466 1.00 89.00 265 GLY A O 1
ATOM 1894 N N . ASP A 1 266 ? 22.158 2.353 -21.665 1.00 91.94 266 ASP A N 1
ATOM 1895 C CA . ASP A 1 266 ? 21.730 3.752 -21.781 1.00 91.94 266 ASP A CA 1
ATOM 1896 C C . ASP A 1 266 ? 20.541 3.929 -22.747 1.00 91.94 266 ASP A C 1
ATOM 1898 O O . ASP A 1 266 ? 20.242 5.039 -23.188 1.00 91.94 266 ASP A O 1
ATOM 1902 N N . GLY A 1 267 ? 19.864 2.825 -23.079 1.00 92.19 267 GLY A N 1
ATOM 1903 C CA . GLY A 1 267 ? 18.774 2.783 -24.055 1.00 92.19 267 GLY A CA 1
ATOM 1904 C C . GLY A 1 267 ? 19.242 2.628 -25.505 1.00 92.19 267 GLY A C 1
ATOM 1905 O O . GLY A 1 267 ? 18.417 2.665 -26.423 1.00 92.19 267 GLY A O 1
ATOM 1906 N N . THR A 1 268 ? 20.543 2.438 -25.740 1.00 96.38 268 THR A N 1
ATOM 1907 C CA . THR A 1 268 ? 21.099 2.148 -27.065 1.00 96.38 268 THR A CA 1
ATOM 1908 C C . THR A 1 268 ? 21.731 0.765 -27.139 1.00 96.38 268 THR A C 1
ATOM 1910 O O . THR A 1 268 ? 22.201 0.201 -26.150 1.00 96.38 268 THR A O 1
ATOM 1913 N N . TRP A 1 269 ? 21.764 0.213 -28.349 1.00 97.75 269 TRP A N 1
ATOM 1914 C CA . TRP A 1 269 ? 22.458 -1.035 -28.633 1.00 97.75 269 TRP A CA 1
ATOM 1915 C C . TRP A 1 269 ? 23.282 -0.928 -29.912 1.00 97.75 269 TRP A C 1
ATOM 1917 O O . TRP A 1 269 ? 22.970 -0.155 -30.823 1.00 97.75 269 TRP A O 1
ATOM 1927 N N . SER A 1 270 ? 24.327 -1.747 -29.996 1.00 97.56 270 SER A N 1
ATOM 1928 C CA . SER A 1 270 ? 25.131 -1.929 -31.204 1.00 97.56 270 SER A CA 1
ATOM 1929 C C . SER A 1 270 ? 25.227 -3.396 -31.595 1.00 97.56 270 SER A C 1
ATOM 1931 O O . SER A 1 270 ? 25.115 -4.301 -30.768 1.00 97.56 270 SER A O 1
ATOM 1933 N N . TRP A 1 271 ? 25.417 -3.637 -32.885 1.00 98.12 271 TRP A N 1
ATOM 1934 C CA . TRP A 1 271 ? 25.573 -4.960 -33.467 1.00 98.12 271 TRP A CA 1
ATOM 1935 C C . TRP A 1 271 ? 26.729 -4.975 -34.466 1.00 98.12 271 TRP A C 1
ATOM 1937 O O . TRP A 1 271 ? 26.896 -4.024 -35.234 1.00 98.12 271 TRP A O 1
ATOM 1947 N N . SER A 1 272 ? 27.497 -6.064 -34.492 1.00 96.94 272 SER A N 1
ATOM 1948 C CA . SER A 1 272 ? 28.526 -6.300 -35.506 1.00 96.94 272 SER A CA 1
ATOM 1949 C C . SER A 1 272 ? 28.605 -7.757 -35.954 1.00 96.94 272 SER A C 1
ATOM 1951 O O . SER A 1 272 ? 28.337 -8.682 -35.186 1.00 96.94 272 SER A O 1
ATOM 1953 N N . TYR A 1 273 ? 28.997 -7.971 -37.209 1.00 96.81 273 TYR A N 1
ATOM 1954 C CA . TYR A 1 273 ? 29.237 -9.293 -37.781 1.00 96.81 273 TYR A CA 1
ATOM 1955 C C . TYR A 1 273 ? 30.321 -9.226 -38.855 1.00 96.81 273 TYR A C 1
ATOM 1957 O O . TYR A 1 273 ? 30.209 -8.439 -39.794 1.00 96.81 273 TYR A O 1
ATOM 1965 N N . ASP A 1 274 ? 31.348 -10.064 -38.727 1.00 94.69 274 ASP A N 1
ATOM 1966 C CA . ASP A 1 274 ? 32.382 -10.215 -39.752 1.00 94.69 274 ASP A CA 1
ATOM 1967 C C . ASP A 1 274 ? 31.836 -11.085 -40.895 1.00 94.69 274 ASP A C 1
ATOM 1969 O O . ASP A 1 274 ? 31.428 -12.230 -40.659 1.00 94.69 274 ASP A O 1
ATOM 1973 N N . VAL A 1 275 ? 31.771 -10.503 -42.100 1.00 85.00 275 VAL A N 1
ATOM 1974 C CA . VAL A 1 275 ? 31.128 -11.073 -43.301 1.00 85.00 275 VAL A CA 1
ATOM 1975 C C . VAL A 1 275 ? 32.096 -11.909 -44.127 1.00 85.00 275 VAL A C 1
ATOM 1977 O O . VAL A 1 275 ? 33.219 -11.434 -44.412 1.00 85.00 275 VAL A O 1
#

Foldseek 3Di:
DDPAQDPPHPQAQPAALVRCPDQAAPVRHGADSPRHGGPDRHTRDQCQVLQLQHRLSQQCPAPPRSCLVPPPDHQSVPQQKGWHQFPAPGHIKMKGWDPQKGKHPWDHDAADDDPDDPQKDFNRHWIKIKIARAQFFDKIKMKMFGPDDDDFDWKWWFADQDPVDGTDIDTFPDDPQFGWDDDPGIIIGIDTHLHRQARVSGRDRMRITTMGTIHRDFDDKDWDWPDPDWDDDQQDKTKTKTFIDGSNPDDDDDDDPAFDKDDPVPRMIMGIHRD